Protein AF-A0A1G5I098-F1 (afdb_monomer_lite)

Sequence (233 aa):
MIHSKLAGSKIKYQREKLGLSQAEFGIQFAKFNGHPKAYAAMTISTWETGRKVPPAETMMELSKFFNVSMDYLYGLSSDDQTYETTKSSHTTMEIPYEKLDEYDGEPIYVVSERGMIGNQWGIMDVATRSIQLRNNTRLPVSKSPDVKYYITVPANDITLRHLLKYAVSMKDIMSGLRTKVYVKSLSQDPALRGAIEGWYNVDLEHNMLINSMGRTLSLDGLSVTYNAFSVQQ

Foldseek 3Di:
DVLLQQLLCLLVVLCVVVVHQLQRCQVVLCVQVVNPDGDDSVNNVCSNRSVDPDDPVSLVSSCVVSQADSCVSSVVDPDRPGVPPPPPDPPPQWDPLVCLLVQAQHKKFKAFQVPPDHTAIFGQHNVQCWTQGPVRDTHRRDPDPRMIIGNDDDPPPCCVVVVVVQFQDPVNLVVVPDQKWFKAFPDPDPVVRVVPTGMWGDDPVQQWTADPVRDIDHVVCDVPGITIGDDDD

Structure (mmCIF, N/CA/C/O backbone):
data_AF-A0A1G5I098-F1
#
_entry.id   AF-A0A1G5I098-F1
#
loop_
_atom_site.group_PDB
_atom_site.id
_atom_site.type_symbol
_atom_site.label_atom_id
_atom_site.label_alt_id
_atom_site.label_comp_id
_atom_site.label_asym_id
_atom_site.label_entity_id
_atom_site.label_seq_id
_atom_site.pdbx_PDB_ins_code
_atom_site.Cartn_x
_atom_site.Cartn_y
_atom_site.Cartn_z
_atom_site.occupancy
_atom_site.B_iso_or_equiv
_atom_site.auth_seq_id
_atom_site.auth_comp_id
_atom_site.auth_asym_id
_atom_site.auth_atom_id
_atom_site.pdbx_PDB_model_num
ATOM 1 N N . MET A 1 1 ? -32.568 8.154 3.073 1.00 51.28 1 MET A N 1
ATOM 2 C CA . MET A 1 1 ? -33.394 7.621 4.186 1.00 51.28 1 MET A CA 1
ATOM 3 C C . MET A 1 1 ? -33.460 6.090 4.240 1.00 51.28 1 MET A C 1
ATOM 5 O O . MET A 1 1 ? -33.648 5.562 5.326 1.00 51.28 1 MET A O 1
ATOM 9 N N . ILE A 1 2 ? -33.313 5.364 3.121 1.00 59.81 2 ILE A N 1
ATOM 10 C CA . ILE A 1 2 ? -33.410 3.889 3.097 1.00 59.81 2 ILE A CA 1
ATOM 11 C C . ILE A 1 2 ? -32.147 3.225 3.685 1.00 59.81 2 ILE A C 1
ATOM 13 O O . ILE A 1 2 ? -32.256 2.386 4.575 1.00 59.81 2 ILE A O 1
ATOM 17 N N . HIS A 1 3 ? -30.953 3.685 3.291 1.00 64.69 3 HIS A N 1
ATOM 18 C CA . HIS A 1 3 ? -29.676 3.130 3.771 1.00 64.69 3 HIS A CA 1
ATOM 19 C C . HIS A 1 3 ? -29.448 3.292 5.285 1.00 64.69 3 HIS A C 1
ATOM 21 O O . HIS A 1 3 ? -28.900 2.400 5.921 1.00 64.69 3 HIS A O 1
ATOM 27 N N . SER A 1 4 ? -29.920 4.385 5.900 1.00 76.25 4 SER A N 1
ATOM 28 C CA . SER A 1 4 ? -29.733 4.616 7.342 1.00 76.25 4 SER A CA 1
ATOM 29 C C . SER A 1 4 ? -30.552 3.661 8.214 1.00 76.25 4 SER A C 1
ATOM 31 O O . SER A 1 4 ? -30.076 3.236 9.264 1.00 76.25 4 SER A O 1
ATOM 33 N N . LYS A 1 5 ? -31.764 3.288 7.779 1.00 84.06 5 LYS A N 1
ATOM 34 C CA . LYS A 1 5 ? -32.593 2.287 8.471 1.00 84.06 5 LYS A CA 1
ATOM 35 C C . LYS A 1 5 ? -31.993 0.890 8.367 1.00 84.06 5 LYS A C 1
ATOM 37 O O . LYS A 1 5 ? -31.977 0.165 9.357 1.00 84.06 5 LYS A O 1
ATOM 42 N N . LEU A 1 6 ? -31.487 0.533 7.186 1.00 85.69 6 LEU A N 1
ATOM 43 C CA . LEU A 1 6 ? -30.845 -0.759 6.970 1.00 85.69 6 LEU A CA 1
ATOM 44 C C . LEU A 1 6 ? -29.584 -0.884 7.835 1.00 85.69 6 LEU A C 1
ATOM 46 O O . LEU A 1 6 ? -29.456 -1.861 8.570 1.00 85.69 6 LEU A O 1
ATOM 50 N N . ALA A 1 7 ? -28.739 0.148 7.862 1.00 87.12 7 ALA A N 1
ATOM 51 C CA . ALA A 1 7 ? -27.553 0.164 8.712 1.00 87.12 7 ALA A CA 1
ATOM 52 C C . ALA A 1 7 ? -27.887 0.032 10.207 1.00 87.12 7 ALA A C 1
ATOM 54 O O . ALA A 1 7 ? -27.315 -0.796 10.916 1.00 87.12 7 ALA A O 1
ATOM 55 N N . GLY A 1 8 ? -28.891 0.779 10.678 1.00 91.75 8 GLY A N 1
ATOM 56 C CA . GLY A 1 8 ? -29.382 0.657 12.050 1.00 91.75 8 GLY A CA 1
ATOM 57 C C . GLY A 1 8 ? -29.875 -0.754 12.387 1.00 91.75 8 GLY A C 1
ATOM 58 O O . GLY A 1 8 ? -29.524 -1.304 13.432 1.00 91.75 8 GLY A O 1
ATOM 59 N N . SER A 1 9 ? -30.616 -1.387 11.472 1.00 91.06 9 SER A N 1
ATOM 60 C CA . SER A 1 9 ? -31.107 -2.757 11.667 1.00 91.06 9 SER A CA 1
ATOM 61 C C . SER A 1 9 ? -29.980 -3.793 11.759 1.00 91.06 9 SER A C 1
ATOM 63 O O . SER A 1 9 ? -30.083 -4.730 12.549 1.00 91.06 9 SER A O 1
ATOM 65 N N . LYS A 1 10 ? -28.875 -3.595 11.025 1.00 91.81 10 LYS A N 1
ATOM 66 C CA . LYS A 1 10 ? -27.690 -4.462 11.075 1.00 91.81 10 LYS A CA 1
ATOM 67 C C . LYS A 1 10 ? -26.935 -4.321 12.396 1.00 91.81 10 LYS A C 1
ATOM 69 O O . LYS A 1 10 ? -26.591 -5.334 12.998 1.00 91.81 10 LYS A O 1
ATOM 74 N N . ILE A 1 11 ? -26.760 -3.094 12.894 1.00 94.19 11 ILE A N 1
ATOM 75 C CA . ILE A 1 11 ? -26.166 -2.838 14.220 1.00 94.19 11 ILE A CA 1
ATOM 76 C C . ILE A 1 11 ? -27.000 -3.512 15.316 1.00 94.19 11 ILE A C 1
ATOM 78 O O . ILE A 1 11 ? -26.456 -4.212 16.171 1.00 94.19 11 ILE A O 1
ATOM 82 N N . LYS A 1 12 ? -28.329 -3.350 15.255 1.00 95.06 12 LYS A N 1
ATOM 83 C CA . LYS A 1 12 ? -29.259 -3.974 16.201 1.00 95.06 12 LYS A CA 1
ATOM 84 C C . LYS A 1 12 ? -29.129 -5.497 16.195 1.00 95.06 12 LYS A C 1
ATOM 86 O O . LYS A 1 12 ? -28.996 -6.101 17.256 1.00 95.06 12 LYS A O 1
ATOM 91 N N . TYR A 1 13 ? -29.133 -6.094 15.004 1.00 93.75 13 TYR A N 1
ATOM 92 C CA . TYR A 1 13 ? -28.991 -7.536 14.829 1.00 93.75 13 TYR A CA 1
ATOM 93 C C . TYR A 1 13 ? -27.690 -8.065 15.449 1.00 93.75 13 TYR A C 1
ATOM 95 O O . TYR A 1 13 ? -27.733 -9.032 16.205 1.00 93.75 13 TYR A O 1
ATOM 103 N N . GLN A 1 14 ? -26.549 -7.406 15.207 1.00 93.56 14 GLN A N 1
ATOM 104 C CA . GLN A 1 14 ? -25.271 -7.855 15.771 1.00 93.56 14 GLN A CA 1
ATOM 105 C C . GLN A 1 14 ? -25.200 -7.715 17.289 1.00 93.56 14 GLN A C 1
ATOM 107 O O . GLN A 1 14 ? -24.701 -8.609 17.972 1.00 93.56 14 GLN A O 1
ATOM 112 N N . ARG A 1 15 ? -25.750 -6.630 17.845 1.00 96.00 15 ARG A N 1
ATOM 113 C CA . ARG A 1 15 ? -25.864 -6.482 19.299 1.00 96.00 15 ARG A CA 1
ATOM 114 C C . ARG A 1 15 ? -26.675 -7.630 19.910 1.00 96.00 15 ARG A C 1
ATOM 116 O O . ARG A 1 15 ? -26.277 -8.189 20.930 1.00 96.00 15 ARG A O 1
ATOM 123 N N . GLU A 1 16 ? -27.809 -7.964 19.300 1.00 94.62 16 GLU A N 1
ATOM 124 C CA . GLU A 1 16 ? -28.705 -9.022 19.780 1.00 94.62 16 GLU A CA 1
ATOM 125 C C . GLU A 1 16 ? -28.081 -10.413 19.634 1.00 94.62 16 GLU A C 1
ATOM 127 O O . GLU A 1 16 ? -28.231 -11.234 20.536 1.00 94.62 16 GLU A O 1
ATOM 132 N N . LYS A 1 17 ? -27.295 -10.647 18.576 1.00 92.19 17 LYS A N 1
ATOM 133 C CA . LYS A 1 17 ? -26.487 -11.864 18.387 1.00 92.19 17 LYS A CA 1
ATOM 134 C C . LYS A 1 17 ? -25.478 -12.081 19.522 1.00 92.19 17 LYS A C 1
ATOM 136 O O . LYS A 1 17 ? -25.224 -13.219 19.900 1.00 92.19 17 LYS A O 1
ATOM 141 N N . LEU A 1 18 ? -24.940 -11.000 20.090 1.00 91.12 18 LEU A N 1
ATOM 142 C CA . LEU A 1 18 ? -24.057 -11.031 21.263 1.00 91.12 18 LEU A CA 1
ATOM 143 C C . LEU A 1 18 ? -24.811 -11.084 22.607 1.00 91.12 18 LEU A C 1
ATOM 145 O O . LEU A 1 18 ? -24.175 -11.118 23.658 1.00 91.12 18 LEU A O 1
ATOM 149 N N . GLY A 1 19 ? -26.149 -11.068 22.601 1.00 94.06 19 GLY A N 1
ATOM 150 C CA . GLY A 1 19 ? -26.970 -11.114 23.815 1.00 94.06 19 GLY A CA 1
ATOM 151 C C . GLY A 1 19 ? -26.922 -9.844 24.673 1.00 94.06 19 GLY A C 1
ATOM 152 O O . GLY A 1 19 ? -27.262 -9.898 25.850 1.00 94.06 19 GLY A O 1
ATOM 153 N N . LEU A 1 20 ? -26.496 -8.706 24.115 1.00 94.25 20 LEU A N 1
ATOM 154 C CA . LEU A 1 20 ? -26.289 -7.466 24.872 1.00 94.25 20 LEU A CA 1
ATOM 155 C C . LEU A 1 20 ? -27.523 -6.561 24.836 1.00 94.25 20 LEU A C 1
ATOM 157 O O . LEU A 1 20 ? -28.104 -6.329 23.774 1.00 94.25 20 LEU A O 1
ATOM 161 N N . SER A 1 21 ? -27.881 -5.939 25.958 1.00 96.69 21 SER A N 1
ATOM 162 C CA . SER A 1 21 ? -28.783 -4.781 25.957 1.00 96.69 21 SER A CA 1
ATOM 163 C C . SER A 1 21 ? -28.107 -3.546 25.342 1.00 96.69 21 SER A C 1
ATOM 165 O O . SER A 1 21 ? -26.883 -3.467 25.232 1.00 96.69 21 SER A O 1
ATOM 167 N N . GLN A 1 22 ? -28.889 -2.529 24.959 1.00 96.06 22 GLN A N 1
ATOM 168 C CA . GLN A 1 22 ? -28.336 -1.271 24.427 1.00 96.06 22 GLN A CA 1
ATOM 169 C C . GLN A 1 22 ? -27.393 -0.572 25.424 1.00 96.06 22 GLN A C 1
ATOM 171 O O . GLN A 1 22 ? -26.414 0.048 25.013 1.00 96.06 22 GLN A O 1
ATOM 176 N N . ALA A 1 23 ? -27.674 -0.679 26.726 1.00 95.00 23 ALA A N 1
ATOM 177 C CA . ALA A 1 23 ? -26.831 -0.111 27.773 1.00 95.00 23 ALA A CA 1
ATOM 178 C C . ALA A 1 23 ? -25.508 -0.880 27.917 1.00 95.00 23 ALA A C 1
ATOM 180 O O . ALA A 1 23 ? -24.441 -0.269 27.931 1.00 95.00 23 ALA A O 1
ATOM 181 N N . GLU A 1 24 ? -25.564 -2.214 27.971 1.00 95.75 24 GLU A N 1
ATOM 182 C CA . GLU A 1 24 ? -24.367 -3.060 28.068 1.00 95.75 24 GLU A CA 1
ATOM 183 C C . GLU A 1 24 ? -23.480 -2.916 26.837 1.00 95.75 24 GLU A C 1
ATOM 185 O O . GLU A 1 24 ? -22.268 -2.753 26.966 1.00 95.75 24 GLU A O 1
ATOM 190 N N . PHE A 1 25 ? -24.086 -2.893 25.650 1.00 97.06 25 PHE A N 1
ATOM 191 C CA . PHE A 1 25 ? -23.374 -2.652 24.406 1.00 97.06 25 PHE A CA 1
ATOM 192 C C . PHE A 1 25 ? -22.651 -1.304 24.416 1.00 97.06 25 PHE A C 1
ATOM 194 O O . PHE A 1 25 ? -21.461 -1.251 24.122 1.00 97.06 25 PHE A O 1
ATOM 201 N N . GLY A 1 26 ? -23.322 -0.225 24.830 1.00 96.06 26 GLY A N 1
ATOM 202 C CA . GLY A 1 26 ? -22.700 1.097 24.912 1.00 96.06 26 GLY A CA 1
ATOM 203 C C . GLY A 1 26 ? -21.515 1.168 25.884 1.00 96.06 26 GLY A C 1
ATOM 204 O O . GLY A 1 26 ? -20.577 1.933 25.649 1.00 96.06 26 GLY A O 1
ATOM 205 N N . ILE A 1 27 ? -21.522 0.355 26.946 1.00 94.50 27 ILE A N 1
ATOM 206 C CA . ILE A 1 27 ? -20.398 0.217 27.884 1.00 94.50 27 ILE A CA 1
ATOM 207 C C . ILE A 1 27 ? -19.261 -0.597 27.256 1.00 94.50 27 ILE A C 1
ATOM 209 O O . ILE A 1 27 ? -18.107 -0.176 27.318 1.00 94.50 27 ILE A O 1
ATOM 213 N N . GLN A 1 28 ? -19.561 -1.760 26.673 1.00 94.56 28 GLN A N 1
ATOM 214 C CA . GLN A 1 28 ? -18.542 -2.640 26.094 1.00 94.56 28 GLN A CA 1
ATOM 215 C C . GLN A 1 28 ? -17.863 -2.009 24.879 1.00 94.56 28 GLN A C 1
ATOM 217 O O . GLN A 1 28 ? -16.640 -2.049 24.772 1.00 94.56 28 GLN A O 1
ATOM 222 N N . PHE A 1 29 ? -18.639 -1.366 24.011 1.00 95.50 29 PHE A N 1
ATOM 223 C CA . PHE A 1 29 ? -18.127 -0.709 22.818 1.00 95.50 29 PHE A CA 1
ATOM 224 C C . PHE A 1 29 ? -17.197 0.465 23.162 1.00 95.50 29 PHE A C 1
ATOM 226 O O . PHE A 1 29 ? -16.113 0.562 22.594 1.00 95.50 29 PHE A O 1
ATOM 233 N N . ALA A 1 30 ? -17.551 1.282 24.164 1.00 92.75 30 ALA A N 1
ATOM 234 C CA . ALA A 1 30 ? -16.679 2.355 24.653 1.00 92.75 30 ALA A CA 1
ATOM 235 C C . ALA A 1 30 ? -15.358 1.831 25.245 1.00 92.75 30 ALA A C 1
ATOM 237 O O . ALA A 1 30 ? -14.307 2.442 25.088 1.00 92.75 30 ALA A O 1
ATOM 238 N N . LYS A 1 31 ? -15.387 0.676 25.922 1.00 91.88 31 LYS A N 1
ATOM 239 C CA . LYS A 1 31 ? -14.157 0.033 26.410 1.00 91.88 31 LYS A CA 1
ATOM 240 C C . LYS A 1 31 ? -13.292 -0.474 25.257 1.00 91.88 31 LYS A C 1
ATOM 242 O O . LYS A 1 31 ? -12.076 -0.337 25.317 1.00 91.88 31 LYS A O 1
ATOM 247 N N . PHE A 1 32 ? -13.911 -1.044 24.224 1.00 90.69 32 PHE A N 1
ATOM 248 C CA . PHE A 1 32 ? -13.213 -1.581 23.058 1.00 90.69 32 PHE A CA 1
ATOM 249 C C . PHE A 1 32 ? -12.474 -0.501 22.259 1.00 90.69 32 PHE A C 1
ATOM 251 O O . PHE A 1 32 ? -11.319 -0.704 21.897 1.00 90.69 32 PHE A O 1
ATOM 258 N N . ASN A 1 33 ? -13.106 0.650 22.014 1.00 89.69 33 ASN A N 1
ATOM 259 C CA . ASN A 1 33 ? -12.490 1.744 21.255 1.00 89.69 33 ASN A CA 1
ATOM 260 C C . ASN A 1 33 ? -11.690 2.736 22.123 1.00 89.69 33 ASN A C 1
ATOM 262 O O . ASN A 1 33 ? -11.217 3.753 21.623 1.00 89.69 33 ASN A O 1
ATOM 266 N N . GLY A 1 34 ? -11.526 2.463 23.422 1.00 89.62 34 GLY A N 1
ATOM 267 C CA . GLY A 1 34 ? -10.804 3.347 24.341 1.00 89.62 34 GLY A CA 1
ATOM 268 C C . GLY A 1 34 ? -11.510 4.681 24.614 1.00 89.62 34 GLY A C 1
ATOM 269 O O . GLY A 1 34 ? -10.873 5.626 25.082 1.00 89.62 34 GLY A O 1
ATOM 270 N N . HIS A 1 35 ? -12.813 4.786 24.337 1.00 86.88 35 HIS A N 1
ATOM 271 C CA . HIS A 1 35 ? -13.580 6.001 24.580 1.00 86.88 35 HIS A CA 1
ATOM 272 C C . HIS A 1 35 ? -13.813 6.207 26.092 1.00 86.88 35 HIS A C 1
ATOM 274 O O . HIS A 1 35 ? -14.278 5.300 26.789 1.00 86.88 35 HIS A O 1
ATOM 280 N N . PRO A 1 36 ? -13.563 7.416 26.635 1.00 86.19 36 PRO A N 1
ATOM 281 C CA . PRO A 1 36 ? -13.537 7.657 28.083 1.00 86.19 36 PRO A CA 1
ATOM 282 C C . PRO A 1 36 ? -14.904 7.525 28.769 1.00 86.19 36 PRO A C 1
ATOM 284 O O . PRO A 1 36 ? -14.985 7.460 29.995 1.00 86.19 36 PRO A O 1
ATOM 287 N N . LYS A 1 37 ? -15.997 7.518 27.998 1.00 91.75 37 LYS A N 1
ATOM 288 C CA . LYS A 1 37 ? -17.371 7.457 28.509 1.00 91.75 37 LYS A CA 1
ATOM 289 C C . LYS A 1 37 ? -18.201 6.432 27.744 1.00 91.75 37 LYS A C 1
ATOM 291 O O . LYS A 1 37 ? -18.156 6.399 26.519 1.00 91.75 37 LYS A O 1
ATOM 296 N N . ALA A 1 38 ? -19.024 5.667 28.457 1.00 92.88 38 ALA A N 1
ATOM 297 C CA . ALA A 1 38 ? -19.987 4.759 27.839 1.00 92.88 38 ALA A CA 1
ATOM 298 C C . ALA A 1 38 ? -20.973 5.503 26.923 1.00 92.88 38 ALA A C 1
ATOM 300 O O . ALA A 1 38 ? -21.439 6.605 27.243 1.00 92.88 38 ALA A O 1
ATOM 301 N N . TYR A 1 39 ? -21.339 4.87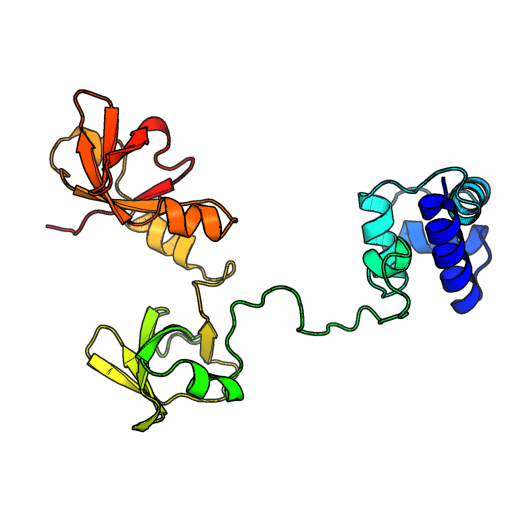2 25.809 1.00 93.25 39 TYR A N 1
ATOM 302 C CA . TYR A 1 39 ? -22.411 5.373 24.957 1.00 93.25 39 TYR A CA 1
ATOM 303 C C . TYR A 1 39 ? -23.757 5.153 25.652 1.00 93.25 39 TYR A C 1
ATOM 305 O O . TYR A 1 39 ? -24.070 4.053 26.102 1.00 93.25 39 TYR A O 1
ATOM 313 N N . ALA A 1 40 ? -24.568 6.207 25.752 1.00 94.50 40 ALA A N 1
ATOM 314 C CA . ALA A 1 40 ? -25.893 6.101 26.352 1.00 94.50 40 ALA A CA 1
ATOM 315 C C . ALA A 1 40 ? -26.803 5.191 25.509 1.00 94.50 40 ALA A C 1
ATOM 317 O O . ALA A 1 40 ? -26.767 5.250 24.279 1.00 94.50 40 ALA A O 1
ATOM 318 N N . ALA A 1 41 ? -27.692 4.431 26.156 1.00 93.00 41 ALA A N 1
ATOM 319 C CA . ALA A 1 41 ? -28.656 3.567 25.465 1.00 93.00 41 ALA A CA 1
ATOM 320 C C . ALA A 1 41 ? -29.517 4.339 24.445 1.00 93.00 41 ALA A C 1
ATOM 322 O O . ALA A 1 41 ? -29.810 3.834 23.367 1.00 93.00 41 ALA A O 1
ATOM 323 N N . MET A 1 42 ? -29.844 5.604 24.738 1.00 94.12 42 MET A N 1
ATOM 324 C CA . MET A 1 42 ? -30.529 6.494 23.795 1.00 94.12 42 MET A CA 1
ATOM 325 C C . MET A 1 42 ? -29.713 6.712 22.512 1.00 94.12 42 MET A C 1
ATOM 327 O O . MET A 1 42 ? -30.268 6.662 21.419 1.00 94.12 42 MET A O 1
ATOM 331 N N . THR A 1 43 ? -28.396 6.910 22.625 1.00 93.94 43 THR A N 1
ATOM 332 C CA . THR A 1 43 ? -27.498 7.055 21.470 1.00 93.94 43 THR A CA 1
ATOM 333 C C . THR A 1 43 ? -27.518 5.790 20.618 1.00 93.94 43 THR A C 1
ATOM 335 O O . THR A 1 43 ? -27.752 5.872 19.414 1.00 93.94 43 THR A O 1
ATOM 338 N N . ILE A 1 44 ? -27.381 4.622 21.249 1.00 96.06 44 ILE A N 1
ATOM 339 C CA . ILE A 1 44 ? -27.466 3.327 20.562 1.00 96.06 44 ILE A CA 1
ATOM 340 C C . ILE A 1 44 ? -28.820 3.172 19.860 1.00 96.06 44 ILE A C 1
ATOM 342 O O . ILE A 1 44 ? -28.870 2.857 18.676 1.00 96.06 44 ILE A O 1
ATOM 346 N N . SER A 1 45 ? -29.921 3.496 20.538 1.00 94.81 45 SER A N 1
ATOM 347 C CA . SER A 1 45 ? -31.267 3.461 19.957 1.00 94.81 45 SER A CA 1
ATOM 348 C C . SER A 1 45 ? -31.409 4.382 18.736 1.00 94.81 45 SER A C 1
ATOM 350 O O . SER A 1 45 ? -32.004 3.998 17.725 1.00 94.81 45 SER A O 1
ATOM 352 N N . THR A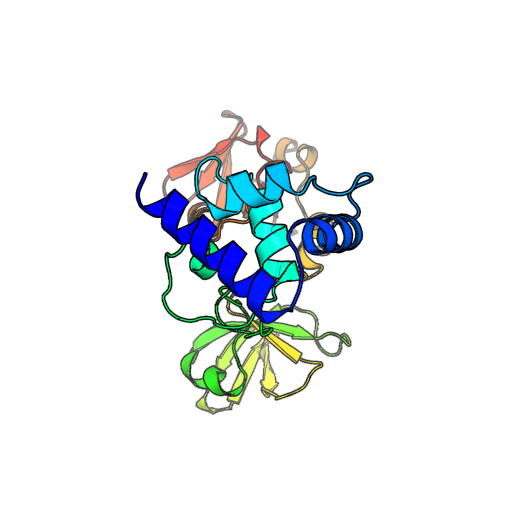 1 46 ? -30.820 5.584 18.764 1.00 94.12 46 THR A N 1
ATOM 353 C CA . THR A 1 46 ? -30.834 6.478 17.591 1.00 94.12 46 THR A CA 1
ATOM 354 C C . THR A 1 46 ? -30.075 5.910 16.394 1.00 94.12 46 THR A C 1
ATOM 356 O O . THR A 1 46 ? -30.507 6.133 15.259 1.00 94.12 46 THR A O 1
ATOM 359 N N . TRP A 1 47 ? -28.999 5.156 16.637 1.00 94.62 47 TRP A N 1
ATOM 360 C CA . TRP A 1 47 ? -28.263 4.434 15.599 1.00 94.62 47 TRP A CA 1
ATOM 361 C C . TRP A 1 47 ? -29.076 3.260 15.057 1.00 94.62 47 TRP A C 1
ATOM 363 O O . TRP A 1 47 ? -29.299 3.178 13.853 1.00 94.62 47 TRP A O 1
ATOM 373 N N . GLU A 1 48 ? -29.608 2.411 15.936 1.00 94.44 48 GLU A N 1
ATOM 374 C CA . GLU A 1 48 ? -30.360 1.203 15.569 1.00 94.44 48 GLU A CA 1
ATOM 375 C C . GLU A 1 48 ? -31.661 1.490 14.816 1.00 94.44 48 GLU A C 1
ATOM 377 O O . GLU A 1 48 ? -32.076 0.731 13.943 1.00 94.44 48 GLU A O 1
ATOM 382 N N . THR A 1 49 ? -32.311 2.611 15.122 1.00 92.19 49 THR A N 1
ATOM 383 C CA . THR A 1 49 ? -33.527 3.046 14.418 1.00 92.19 49 THR A CA 1
ATOM 384 C C . THR A 1 49 ? -33.234 3.766 13.100 1.00 92.19 49 THR A C 1
ATOM 386 O O . THR A 1 49 ? -34.163 4.097 12.360 1.00 92.19 49 THR A O 1
ATOM 389 N N . GLY A 1 50 ? -31.961 4.050 12.803 1.00 88.00 50 GLY A N 1
ATOM 390 C CA . GLY A 1 50 ? -31.548 4.813 11.629 1.00 88.00 50 GLY A CA 1
ATOM 391 C C . GLY A 1 50 ? -31.949 6.290 11.670 1.00 88.00 50 GLY A C 1
ATOM 392 O O . GLY A 1 50 ? -31.909 6.951 10.628 1.00 88.00 50 GLY A O 1
ATOM 393 N N . ARG A 1 51 ? -32.344 6.812 12.847 1.00 88.25 51 ARG A N 1
ATOM 394 C CA . ARG A 1 51 ? -32.625 8.245 13.065 1.00 88.25 51 ARG A CA 1
ATOM 395 C C . ARG A 1 51 ? -31.358 9.081 12.921 1.00 88.25 51 ARG A C 1
ATOM 397 O O . ARG A 1 51 ? -31.418 10.190 12.401 1.00 88.25 51 ARG A O 1
ATOM 404 N N . LYS A 1 52 ? -30.222 8.545 13.372 1.00 89.88 52 LYS A N 1
ATOM 405 C CA . LYS A 1 52 ? -28.898 9.144 13.204 1.00 89.88 52 LYS A CA 1
ATOM 406 C C . LYS A 1 52 ? -27.919 8.068 12.762 1.00 89.88 52 LYS A C 1
ATOM 408 O O . LYS A 1 52 ? -27.831 7.025 13.397 1.00 89.88 52 LYS A O 1
ATOM 413 N N . VAL A 1 53 ? -27.171 8.331 11.698 1.00 86.69 53 VAL A N 1
ATOM 414 C CA . VAL A 1 53 ? -26.095 7.434 11.264 1.00 86.69 53 VAL A CA 1
ATOM 415 C C . VAL A 1 53 ? -24.872 7.681 12.161 1.00 86.69 53 VAL A C 1
ATOM 417 O O . VAL A 1 53 ? -24.538 8.850 12.391 1.00 86.69 53 VAL A O 1
ATOM 420 N N . PRO A 1 54 ? -24.225 6.633 12.703 1.00 89.62 54 PRO A N 1
ATOM 421 C CA . PRO A 1 54 ? -22.929 6.777 13.357 1.00 89.62 54 PRO A CA 1
ATOM 422 C C . PRO A 1 54 ? -21.916 7.494 12.444 1.00 89.62 54 PRO A C 1
ATOM 424 O O . PRO A 1 54 ? -21.947 7.285 11.229 1.00 89.62 54 PRO A O 1
ATOM 427 N N . PRO A 1 55 ? -21.010 8.325 12.987 1.00 89.12 55 PRO A N 1
ATOM 428 C CA . PRO A 1 55 ? -19.878 8.853 12.226 1.00 89.12 55 PRO A CA 1
ATOM 429 C C . PRO A 1 55 ? -19.061 7.730 11.571 1.00 89.12 55 PRO A C 1
ATOM 431 O O . PRO A 1 55 ? -19.026 6.617 12.091 1.00 89.12 55 PRO A O 1
ATOM 434 N N . ALA A 1 56 ? -18.376 8.022 10.462 1.00 86.06 56 ALA A N 1
ATOM 435 C CA . ALA A 1 56 ? -17.607 7.017 9.717 1.00 86.06 56 ALA A CA 1
ATOM 436 C C . ALA A 1 56 ? -16.556 6.300 10.587 1.00 86.06 56 ALA A C 1
ATOM 438 O O . ALA A 1 56 ? -16.434 5.081 10.526 1.00 86.06 56 ALA A O 1
ATOM 439 N N . GLU A 1 57 ? -15.859 7.043 11.449 1.00 87.50 57 GLU A N 1
ATOM 440 C CA . GLU A 1 57 ? -14.907 6.493 12.422 1.00 87.50 57 GLU A CA 1
ATOM 441 C C . GLU A 1 57 ? -15.584 5.506 13.384 1.00 87.50 57 GLU A C 1
ATOM 443 O O . GLU A 1 57 ? -15.161 4.359 13.502 1.00 87.50 57 GLU A O 1
ATOM 448 N N . THR A 1 58 ? -16.719 5.898 13.973 1.00 90.44 58 THR A N 1
ATOM 449 C CA . THR A 1 58 ? -17.520 5.015 14.830 1.00 90.44 58 THR A CA 1
ATOM 450 C C . THR A 1 58 ? -18.025 3.791 14.067 1.00 90.44 58 THR A C 1
ATOM 452 O O . THR A 1 58 ? -18.055 2.698 14.618 1.00 90.44 58 THR A O 1
ATOM 455 N N . MET A 1 59 ? -18.400 3.929 12.793 1.00 90.94 59 MET A N 1
ATOM 456 C CA . MET A 1 59 ? -18.839 2.793 11.979 1.00 90.94 59 MET A CA 1
ATOM 457 C C . MET A 1 59 ? -17.706 1.792 11.717 1.00 90.94 59 MET A C 1
ATOM 459 O O . MET A 1 59 ? -17.927 0.584 11.775 1.00 90.94 59 MET A O 1
ATOM 463 N N . MET A 1 60 ? -16.488 2.283 11.486 1.00 87.12 60 MET A N 1
ATOM 464 C CA . MET A 1 60 ? -15.296 1.444 11.354 1.00 87.12 60 MET A CA 1
ATOM 465 C C . MET A 1 60 ? -14.970 0.710 12.661 1.00 87.12 60 MET A C 1
ATOM 467 O O . MET A 1 60 ? -14.567 -0.449 12.653 1.00 87.12 60 MET A O 1
ATOM 471 N N . GLU A 1 61 ? -15.141 1.362 13.805 1.00 90.81 61 GLU A N 1
ATOM 472 C CA . GLU A 1 61 ? -14.969 0.715 15.107 1.00 90.81 61 GLU A CA 1
ATOM 473 C C . GLU A 1 61 ? -16.045 -0.342 15.365 1.00 90.81 61 GLU A C 1
ATOM 475 O O . GLU A 1 61 ? -15.726 -1.428 15.845 1.00 90.81 61 GLU A O 1
ATOM 480 N N . LEU A 1 62 ? -17.304 -0.060 15.007 1.00 92.31 62 LEU A N 1
ATOM 481 C CA . LEU A 1 62 ? -18.410 -1.017 15.090 1.00 92.31 62 LEU A CA 1
ATOM 482 C C . LEU A 1 62 ? -18.132 -2.258 14.238 1.00 92.31 62 LEU A C 1
ATOM 484 O O . LEU A 1 62 ? -18.381 -3.375 14.689 1.00 92.31 62 LEU A O 1
ATOM 488 N N . SER A 1 63 ? -17.579 -2.079 13.034 1.00 90.69 63 SER A N 1
ATOM 489 C CA . SER A 1 63 ? -17.236 -3.197 12.152 1.00 90.69 63 SER A CA 1
ATOM 490 C C . SER A 1 63 ? -16.167 -4.093 12.783 1.00 90.69 63 SER A C 1
ATOM 492 O O . SER A 1 63 ? -16.293 -5.314 12.758 1.00 90.69 63 SER A O 1
ATOM 494 N N . LYS A 1 64 ? -15.160 -3.501 13.437 1.00 87.56 64 LYS A N 1
ATOM 495 C CA . LYS A 1 64 ? -14.136 -4.245 14.186 1.00 87.56 64 LYS A CA 1
ATOM 496 C C . LYS A 1 64 ? -14.715 -4.933 15.425 1.00 87.56 64 LYS A C 1
ATOM 498 O O . LYS A 1 64 ? -14.403 -6.092 15.662 1.00 87.56 64 LYS A O 1
ATOM 503 N N . PHE A 1 65 ? -15.565 -4.248 16.193 1.00 89.94 65 PHE A N 1
ATOM 504 C CA . PHE A 1 65 ? -16.172 -4.788 17.416 1.00 89.94 65 PHE A CA 1
ATOM 505 C C . PHE A 1 65 ? -17.049 -6.011 17.132 1.00 89.94 65 PHE A C 1
ATOM 507 O O . PHE A 1 65 ? -16.942 -7.025 17.816 1.00 89.94 65 PHE A O 1
ATOM 514 N N . PHE A 1 66 ? -17.904 -5.927 16.111 1.00 88.69 66 PHE A N 1
ATOM 515 C CA . PHE A 1 66 ? -18.767 -7.038 15.705 1.00 88.69 66 PHE A CA 1
ATOM 516 C C . PHE A 1 66 ? -18.057 -8.070 14.836 1.00 88.69 66 PHE A C 1
ATOM 518 O O . PHE A 1 66 ? -18.647 -9.100 14.524 1.00 88.69 66 PHE A O 1
ATOM 525 N N . ASN A 1 67 ? -16.809 -7.795 14.454 1.00 86.00 67 ASN A N 1
ATOM 526 C CA . ASN A 1 67 ? -16.037 -8.614 13.544 1.00 86.00 67 ASN A CA 1
ATOM 527 C C . ASN A 1 67 ? -16.810 -8.854 12.232 1.00 86.00 67 ASN A C 1
ATOM 529 O O . ASN A 1 67 ? -17.082 -9.998 11.884 1.00 86.00 67 ASN A O 1
ATOM 533 N N . VAL A 1 68 ? -17.180 -7.781 11.524 1.00 85.50 68 VAL A N 1
ATOM 534 C CA . VAL A 1 68 ? -17.884 -7.781 10.222 1.00 85.50 68 VAL A CA 1
ATOM 535 C C . VAL A 1 68 ? -17.326 -6.693 9.297 1.00 85.50 68 VAL A C 1
ATOM 537 O O . VAL A 1 68 ? -16.599 -5.800 9.738 1.00 85.50 68 VAL A O 1
ATOM 540 N N . SER A 1 69 ? -17.683 -6.714 8.011 1.00 82.44 69 SER A N 1
ATOM 541 C CA . SER A 1 69 ? -17.303 -5.644 7.076 1.00 82.44 69 SER A CA 1
ATOM 542 C C . SER A 1 69 ? -18.104 -4.345 7.285 1.00 82.44 69 SER A C 1
ATOM 544 O O . SER A 1 69 ? -19.257 -4.356 7.728 1.00 82.44 69 SER A O 1
ATOM 546 N N . MET A 1 70 ? -17.510 -3.197 6.931 1.00 84.81 70 MET A N 1
ATOM 547 C CA . MET A 1 70 ? -18.245 -1.922 6.898 1.00 84.81 70 MET A CA 1
ATOM 548 C C . MET A 1 70 ? -19.378 -1.953 5.868 1.00 84.81 70 MET A C 1
ATOM 550 O O . MET A 1 70 ? -20.461 -1.446 6.150 1.00 84.81 70 MET A O 1
ATOM 554 N N . ASP A 1 71 ? -19.168 -2.596 4.719 1.00 82.31 71 ASP A N 1
ATOM 555 C CA . ASP A 1 71 ? -20.185 -2.730 3.673 1.00 82.31 71 ASP A CA 1
ATOM 556 C C . ASP A 1 71 ? -21.417 -3.485 4.180 1.00 82.31 71 ASP A C 1
ATOM 558 O O . ASP A 1 71 ? -22.548 -3.064 3.928 1.00 82.31 71 ASP A O 1
ATOM 562 N N . TYR A 1 72 ? -21.220 -4.532 4.984 1.00 85.12 72 TYR A N 1
ATOM 563 C CA . TYR A 1 72 ? -22.315 -5.225 5.654 1.00 85.12 72 TYR A CA 1
ATOM 564 C C . TYR A 1 72 ? -23.071 -4.304 6.624 1.00 85.12 72 TYR A C 1
ATOM 566 O O . TYR A 1 72 ? -24.304 -4.249 6.592 1.00 85.12 72 TYR A O 1
ATOM 574 N N . LEU A 1 73 ? -22.354 -3.535 7.457 1.00 87.19 73 LEU A N 1
ATOM 575 C CA . LEU A 1 73 ? -22.982 -2.590 8.390 1.00 87.19 73 LEU A CA 1
ATOM 576 C C . LEU A 1 73 ? -23.724 -1.458 7.680 1.00 87.19 73 LEU A C 1
ATOM 578 O O . LEU A 1 73 ? -24.742 -1.009 8.191 1.00 87.19 73 LEU A O 1
ATOM 582 N N . TYR A 1 74 ? -23.274 -1.017 6.506 1.00 85.25 74 TYR A N 1
ATOM 583 C CA . TYR A 1 74 ? -24.005 -0.048 5.683 1.00 85.25 74 TYR A CA 1
ATOM 584 C C . TYR A 1 74 ? -25.158 -0.674 4.883 1.00 85.25 74 TYR A C 1
ATOM 586 O O . TYR A 1 74 ? -25.933 0.051 4.251 1.00 85.25 74 TYR A O 1
ATOM 594 N N . GLY A 1 75 ? -25.312 -2.000 4.929 1.00 77.94 75 GLY A N 1
ATOM 595 C CA . GLY A 1 75 ? -26.314 -2.729 4.158 1.00 77.94 75 GLY A CA 1
ATOM 596 C C . GLY A 1 75 ? -26.027 -2.746 2.656 1.00 77.94 75 GLY A C 1
ATOM 597 O O . GLY A 1 75 ? -26.960 -2.827 1.860 1.00 77.94 75 GLY A O 1
ATOM 598 N N . LEU A 1 76 ? -24.754 -2.619 2.279 1.00 77.25 76 LEU A N 1
ATOM 599 C CA . LEU A 1 76 ? -24.251 -2.723 0.909 1.00 77.25 76 LEU A CA 1
ATOM 600 C C . LEU A 1 76 ? -23.932 -4.178 0.524 1.00 77.25 76 LEU A C 1
ATOM 602 O O . LEU A 1 76 ? -23.859 -4.479 -0.664 1.00 77.25 76 LEU A O 1
ATOM 606 N N . SER A 1 77 ? -23.802 -5.084 1.503 1.00 74.88 77 SER A N 1
ATOM 607 C CA . SER A 1 77 ? -23.735 -6.535 1.289 1.00 74.88 77 SER A CA 1
ATOM 608 C C . SER A 1 77 ? -24.815 -7.285 2.083 1.00 74.88 77 SER A C 1
ATOM 610 O O . SER A 1 77 ? -25.259 -6.854 3.153 1.00 74.88 77 SER A O 1
ATOM 612 N N . SER A 1 78 ? -25.261 -8.422 1.545 1.00 66.62 78 SER A N 1
ATOM 613 C CA . SER A 1 78 ? -26.186 -9.349 2.213 1.00 66.62 78 SER A CA 1
ATOM 614 C C . SER A 1 78 ? -25.486 -10.263 3.216 1.00 66.62 78 SER A C 1
ATOM 616 O O . SER A 1 78 ? -26.100 -10.652 4.212 1.00 66.62 78 SER A O 1
ATOM 618 N N . ASP A 1 79 ? -24.217 -10.575 2.965 1.00 62.84 79 ASP A N 1
ATOM 619 C CA . ASP A 1 79 ? -23.495 -11.620 3.677 1.00 62.84 79 ASP A CA 1
ATOM 620 C C . ASP A 1 79 ? -22.841 -11.058 4.938 1.00 62.84 79 ASP A C 1
ATOM 622 O O . ASP A 1 79 ? -22.056 -10.109 4.865 1.00 62.84 79 ASP A O 1
ATOM 626 N N . ASP A 1 80 ? -23.139 -11.681 6.084 1.00 58.16 80 ASP A N 1
ATOM 627 C CA . ASP A 1 80 ? -22.538 -11.423 7.405 1.00 58.16 80 ASP A CA 1
ATOM 628 C C . ASP A 1 80 ? -21.086 -11.921 7.470 1.00 58.16 80 ASP A C 1
ATOM 630 O O . ASP A 1 80 ? -20.681 -12.517 8.466 1.00 58.16 80 ASP A O 1
ATOM 634 N N . GLN A 1 81 ? -20.328 -11.751 6.375 1.00 51.12 81 GLN A N 1
ATOM 635 C CA . GLN A 1 81 ? -18.932 -12.157 6.293 1.00 51.12 81 GLN A CA 1
ATOM 636 C C . GLN A 1 81 ? -18.239 -11.567 7.511 1.00 51.12 81 GLN A C 1
ATOM 638 O O . GLN A 1 81 ? -18.170 -10.342 7.689 1.00 51.12 81 GLN A O 1
ATOM 643 N N . THR A 1 82 ? -17.793 -12.475 8.371 1.00 42.12 82 THR A N 1
ATOM 644 C CA . THR A 1 82 ? -16.963 -12.168 9.511 1.00 42.12 82 THR A CA 1
ATOM 645 C C . THR A 1 82 ? -15.829 -11.274 9.002 1.00 42.12 82 THR A C 1
ATOM 647 O O . THR A 1 82 ? -15.339 -11.443 7.884 1.00 42.12 82 THR A O 1
ATOM 650 N N . TYR A 1 83 ? -15.333 -10.367 9.837 1.00 41.19 83 TYR A N 1
ATOM 651 C CA . TYR A 1 83 ? -13.937 -9.943 9.808 1.00 41.19 83 TYR A CA 1
ATOM 652 C C . TYR A 1 83 ? -13.121 -11.191 10.180 1.00 41.19 83 TYR A C 1
ATOM 654 O O . TYR A 1 83 ? -12.416 -11.287 11.174 1.00 41.19 83 TYR A O 1
ATOM 662 N N . GLU A 1 84 ? -13.280 -12.261 9.410 1.00 38.72 84 GLU A N 1
ATOM 663 C CA . GLU A 1 84 ? -12.145 -13.081 9.159 1.00 38.72 84 GLU A CA 1
ATOM 664 C C . GLU A 1 84 ? -11.156 -12.123 8.532 1.00 38.72 84 GLU A C 1
ATOM 666 O O . GLU A 1 84 ? -11.459 -11.307 7.658 1.00 38.72 84 GLU A O 1
ATOM 671 N N . THR A 1 85 ? -9.947 -12.229 9.029 1.00 36.69 85 THR A N 1
ATOM 672 C CA . THR A 1 85 ? -8.724 -11.951 8.313 1.00 36.69 85 THR A CA 1
ATOM 673 C C . THR A 1 85 ? -8.698 -12.774 7.010 1.00 36.69 85 THR A C 1
ATOM 675 O O . THR A 1 85 ? -7.752 -13.515 6.749 1.00 36.69 85 THR A O 1
ATOM 678 N N . THR A 1 86 ? -9.740 -12.688 6.175 1.00 34.00 86 THR A N 1
ATOM 679 C CA . THR A 1 86 ? -9.710 -13.030 4.771 1.00 34.00 86 THR A CA 1
ATOM 680 C C . THR A 1 86 ? -8.681 -12.090 4.191 1.00 34.00 86 THR A C 1
ATOM 682 O O . THR A 1 86 ? -8.913 -10.903 3.957 1.00 34.00 86 THR A O 1
ATOM 685 N N . LYS A 1 87 ? -7.495 -12.656 3.999 1.00 43.81 87 LYS A N 1
ATOM 686 C CA . LYS A 1 87 ? -6.433 -12.207 3.104 1.00 43.81 87 LYS A CA 1
ATOM 687 C C . LYS A 1 87 ? -6.924 -12.121 1.641 1.00 43.81 87 LYS A C 1
ATOM 689 O O . LYS A 1 87 ? -6.280 -12.624 0.733 1.00 43.81 87 LYS A O 1
ATOM 694 N N . SER A 1 88 ? -8.083 -11.515 1.417 1.00 42.72 88 SER A N 1
ATOM 695 C CA . SER A 1 88 ? -8.721 -11.201 0.140 1.00 42.72 88 SER A CA 1
ATOM 696 C C . SER A 1 88 ? -9.931 -10.328 0.504 1.00 42.72 88 SER A C 1
ATOM 698 O O . SER A 1 88 ? -10.836 -10.803 1.173 1.00 42.72 88 SER A O 1
ATOM 700 N N . SER A 1 89 ? -10.018 -9.033 0.238 1.00 37.12 89 SER A N 1
ATOM 701 C CA . SER A 1 89 ? -9.552 -8.300 -0.932 1.00 37.12 89 SER A CA 1
ATOM 702 C C . SER A 1 89 ? -9.263 -6.848 -0.546 1.00 37.12 89 SER A C 1
ATOM 704 O O . SER A 1 89 ? -9.889 -5.912 -1.031 1.00 37.12 89 SER A O 1
ATOM 706 N N . HIS A 1 90 ? -8.269 -6.634 0.311 1.00 38.94 90 HIS A N 1
ATOM 707 C CA . HIS A 1 90 ? -7.345 -5.561 -0.031 1.00 38.94 90 HIS A CA 1
ATOM 708 C C . HIS A 1 90 ? -6.508 -6.117 -1.168 1.00 38.94 90 HIS A C 1
ATOM 710 O O . HIS A 1 90 ? -6.090 -7.272 -1.077 1.00 38.94 90 HIS A O 1
ATOM 716 N N . THR A 1 91 ? -6.318 -5.351 -2.236 1.00 42.56 91 THR A N 1
ATOM 717 C CA . THR A 1 91 ? -5.334 -5.602 -3.291 1.00 42.56 91 THR A CA 1
ATOM 718 C C . THR A 1 91 ? -3.989 -5.885 -2.629 1.00 42.56 91 THR A C 1
ATOM 720 O O . THR A 1 91 ? -3.188 -4.983 -2.394 1.00 42.56 91 THR A O 1
ATOM 723 N N . THR A 1 92 ? -3.765 -7.125 -2.206 1.00 48.81 92 THR A N 1
ATOM 724 C CA . THR A 1 92 ? -2.514 -7.509 -1.591 1.00 48.81 92 THR A CA 1
ATOM 725 C C . THR A 1 92 ? -1.629 -7.644 -2.796 1.00 48.81 92 THR A C 1
ATOM 727 O O . THR A 1 92 ? -1.809 -8.532 -3.617 1.00 48.81 92 THR A O 1
ATOM 730 N N . MET A 1 93 ? -0.727 -6.686 -2.946 1.00 70.75 93 MET A N 1
ATOM 731 C CA . MET A 1 93 ? 0.223 -6.657 -4.048 1.00 70.75 93 MET A CA 1
ATOM 732 C C . MET A 1 93 ? 1.215 -7.831 -3.946 1.00 70.75 93 MET A C 1
ATOM 734 O O . MET A 1 93 ? 2.116 -7.917 -4.764 1.00 70.75 93 MET A O 1
ATOM 738 N N . GLU A 1 94 ? 1.062 -8.708 -2.943 1.00 85.31 94 GLU A N 1
ATOM 739 C CA . GLU A 1 94 ? 1.768 -9.974 -2.772 1.00 85.31 94 GLU A CA 1
ATOM 740 C C . GLU A 1 94 ? 1.182 -11.030 -3.708 1.00 85.31 94 GLU A C 1
ATOM 742 O O . GLU A 1 94 ? -0.023 -11.284 -3.703 1.00 85.31 94 GLU A O 1
ATOM 747 N N . ILE A 1 95 ? 2.046 -11.656 -4.493 1.00 87.06 95 ILE A N 1
ATOM 748 C CA . ILE A 1 95 ? 1.709 -12.746 -5.395 1.00 87.06 95 ILE A CA 1
ATOM 749 C C . ILE A 1 95 ? 1.739 -14.043 -4.577 1.00 87.06 95 ILE A C 1
ATOM 751 O O . ILE A 1 95 ? 2.797 -14.399 -4.044 1.00 87.06 95 ILE A O 1
ATOM 755 N N . PRO A 1 96 ? 0.617 -14.777 -4.467 1.00 90.62 96 PRO A N 1
ATOM 756 C CA . PRO A 1 96 ? 0.631 -16.110 -3.879 1.00 90.62 96 PRO A CA 1
ATOM 757 C C . PRO A 1 96 ? 1.603 -17.019 -4.635 1.00 90.62 96 PRO A C 1
ATOM 759 O O . PRO A 1 96 ? 1.627 -17.004 -5.864 1.00 90.62 96 PRO A O 1
ATOM 762 N N . TYR A 1 97 ? 2.370 -17.842 -3.916 1.00 90.25 97 TYR A N 1
ATOM 763 C CA . TYR A 1 97 ? 3.373 -18.736 -4.511 1.00 90.25 97 TYR A CA 1
ATOM 764 C C . TYR A 1 97 ? 2.799 -19.603 -5.642 1.00 90.25 97 TYR A C 1
ATOM 766 O O . TYR A 1 97 ? 3.436 -19.807 -6.672 1.00 90.25 97 TYR A O 1
ATOM 774 N N . GLU A 1 98 ? 1.576 -20.094 -5.455 1.00 90.75 98 GLU A N 1
ATOM 775 C CA . GLU A 1 98 ? 0.873 -20.963 -6.397 1.00 90.75 98 GLU A CA 1
ATOM 776 C C . GLU A 1 98 ? 0.506 -20.255 -7.706 1.00 90.75 98 GLU A C 1
ATOM 778 O O . GLU A 1 98 ? 0.258 -20.922 -8.704 1.00 90.75 98 GLU A O 1
ATOM 783 N N . LYS A 1 99 ? 0.479 -18.919 -7.703 1.00 90.44 99 LYS A N 1
ATOM 784 C CA . LYS A 1 99 ? 0.114 -18.091 -8.854 1.00 90.44 99 LYS A CA 1
ATOM 785 C C . LYS A 1 99 ? 1.310 -17.488 -9.575 1.00 90.44 99 LYS A C 1
ATOM 787 O O . LYS A 1 99 ? 1.108 -16.788 -10.554 1.00 90.44 99 LYS A O 1
ATOM 792 N N . LEU A 1 100 ? 2.541 -17.741 -9.123 1.00 88.62 100 LEU A N 1
ATOM 793 C CA . LEU A 1 100 ? 3.746 -17.187 -9.758 1.00 88.62 100 LEU A CA 1
ATOM 794 C C . LEU A 1 100 ? 3.856 -17.551 -11.243 1.00 88.62 100 LEU A C 1
ATOM 796 O O . LEU A 1 100 ? 4.403 -16.774 -12.016 1.00 88.62 100 LEU A O 1
ATOM 800 N N . ASP A 1 101 ? 3.297 -18.691 -11.647 1.00 90.94 101 ASP A N 1
ATOM 801 C CA . ASP A 1 101 ? 3.341 -19.154 -13.035 1.00 90.94 101 ASP A CA 1
ATOM 802 C C . ASP A 1 101 ? 2.469 -18.304 -13.978 1.00 90.94 101 ASP A C 1
ATOM 804 O O . ASP A 1 101 ? 2.687 -18.304 -15.185 1.00 90.94 101 ASP A O 1
ATOM 808 N N . GLU A 1 102 ? 1.509 -17.543 -13.439 1.00 90.25 102 GLU A N 1
ATOM 809 C CA . GLU A 1 102 ? 0.687 -16.596 -14.207 1.00 90.25 102 GLU A CA 1
ATOM 810 C C . GLU A 1 102 ? 1.485 -15.349 -14.638 1.00 90.25 102 GLU A C 1
ATOM 812 O O . GLU A 1 102 ? 1.025 -14.600 -15.494 1.00 90.25 102 GLU A O 1
ATOM 817 N N . TYR A 1 103 ? 2.674 -15.139 -14.064 1.00 82.44 103 TYR A N 1
ATOM 818 C CA . TYR A 1 103 ? 3.513 -13.950 -14.241 1.00 82.44 103 TYR A CA 1
ATOM 819 C C . TYR A 1 103 ? 4.749 -14.234 -15.110 1.00 82.44 103 TYR A C 1
ATOM 821 O O . TYR A 1 103 ? 5.773 -13.574 -14.949 1.00 82.44 103 TYR A O 1
ATOM 829 N N . ASP A 1 104 ? 4.709 -15.235 -15.996 1.00 87.12 104 ASP A N 1
ATOM 830 C CA . ASP A 1 104 ? 5.845 -15.568 -16.870 1.00 87.12 104 ASP A CA 1
ATOM 831 C C . ASP A 1 104 ? 6.320 -14.357 -17.685 1.00 87.12 104 ASP A C 1
ATOM 833 O O . ASP A 1 104 ? 5.534 -13.680 -18.348 1.00 87.12 104 ASP A O 1
ATOM 837 N N . GLY A 1 105 ? 7.620 -14.063 -17.624 1.00 76.94 105 GLY A N 1
ATOM 838 C CA . GLY A 1 105 ? 8.209 -12.888 -18.266 1.00 76.94 105 GLY A CA 1
ATOM 839 C C . GLY A 1 105 ? 7.854 -11.544 -17.614 1.00 76.94 105 GLY A C 1
ATOM 840 O O . GLY A 1 105 ? 8.337 -10.508 -18.080 1.00 76.94 105 GLY A O 1
ATOM 841 N N . GLU A 1 106 ? 7.067 -11.526 -16.535 1.00 75.75 106 GLU A N 1
ATOM 842 C CA . GLU A 1 106 ? 6.685 -10.304 -15.826 1.00 75.75 106 GLU A CA 1
ATOM 843 C C . GLU A 1 106 ? 7.658 -9.949 -14.684 1.00 75.75 106 GLU A C 1
ATOM 845 O O . GLU A 1 106 ? 8.327 -10.820 -14.107 1.00 75.75 106 GLU A O 1
ATOM 850 N N . PRO A 1 107 ? 7.770 -8.650 -14.335 1.00 76.62 107 PRO A N 1
ATOM 851 C CA . PRO A 1 107 ? 8.584 -8.206 -13.213 1.00 76.62 107 PRO A CA 1
ATOM 852 C C . PRO A 1 107 ? 7.940 -8.553 -11.867 1.00 76.62 107 PRO A C 1
ATOM 854 O O . PRO A 1 107 ? 6.831 -8.127 -11.552 1.00 76.62 107 PRO A O 1
ATOM 857 N N . ILE A 1 108 ? 8.704 -9.240 -11.021 1.00 84.31 108 ILE A N 1
ATOM 858 C CA . ILE A 1 108 ? 8.333 -9.593 -9.652 1.00 84.31 108 ILE A CA 1
ATOM 859 C C . ILE A 1 108 ? 9.313 -8.941 -8.680 1.00 84.31 108 ILE A C 1
ATOM 861 O O . ILE A 1 108 ? 10.535 -9.055 -8.813 1.00 84.31 108 ILE A O 1
ATOM 865 N N . TYR A 1 109 ? 8.777 -8.257 -7.674 1.00 86.00 109 TYR A N 1
ATOM 866 C CA . TYR A 1 109 ? 9.553 -7.727 -6.566 1.00 86.00 109 TYR A CA 1
ATOM 867 C C . TYR A 1 109 ? 9.708 -8.792 -5.482 1.00 86.00 109 TYR A C 1
ATOM 869 O O . TYR A 1 109 ? 8.724 -9.275 -4.923 1.00 86.00 109 TYR A O 1
ATOM 877 N N . VAL A 1 110 ? 10.950 -9.161 -5.185 1.00 87.31 110 VAL A N 1
ATOM 878 C CA . VAL A 1 110 ? 11.289 -10.179 -4.191 1.00 87.31 110 VAL A CA 1
ATOM 879 C C . VAL A 1 110 ? 11.723 -9.494 -2.904 1.00 87.31 110 VAL A C 1
ATOM 881 O O . VAL A 1 110 ? 12.632 -8.662 -2.912 1.00 87.31 110 VAL A O 1
ATOM 884 N N . VAL A 1 111 ? 11.104 -9.883 -1.793 1.00 85.38 111 VAL A N 1
ATOM 885 C CA . VAL A 1 111 ? 11.464 -9.455 -0.438 1.00 85.38 111 VAL A CA 1
ATOM 886 C C . VAL A 1 111 ? 12.017 -10.654 0.317 1.00 85.38 111 VAL A C 1
ATOM 888 O O . VAL A 1 111 ? 11.369 -11.699 0.357 1.00 85.38 111 VAL A O 1
ATOM 891 N N . SER A 1 112 ? 13.197 -10.506 0.924 1.00 83.56 112 SER A N 1
ATOM 892 C CA . SER A 1 112 ? 13.824 -11.552 1.742 1.00 83.56 112 SER A CA 1
ATOM 893 C C . SER A 1 112 ? 14.095 -11.028 3.155 1.00 83.56 112 SER A C 1
ATOM 895 O O . SER A 1 112 ? 14.993 -10.212 3.366 1.00 83.56 112 SER A O 1
ATOM 897 N N . GLU A 1 113 ? 13.347 -11.524 4.143 1.00 66.69 113 GLU A N 1
ATOM 898 C CA . GLU A 1 113 ? 13.356 -10.989 5.516 1.00 66.69 113 GLU A CA 1
ATOM 899 C C . GLU A 1 113 ? 14.667 -11.261 6.277 1.00 66.69 113 GLU A C 1
ATOM 901 O O . GLU A 1 113 ? 15.030 -10.504 7.174 1.00 66.69 113 GLU A O 1
ATOM 906 N N . ARG A 1 114 ? 15.429 -12.295 5.893 1.00 63.31 114 ARG A N 1
ATOM 907 C CA . ARG A 1 114 ? 16.714 -12.656 6.531 1.00 63.31 114 ARG A CA 1
ATOM 908 C C . ARG A 1 114 ? 17.955 -12.228 5.751 1.00 63.31 114 ARG A C 1
ATOM 910 O O . ARG A 1 114 ? 19.049 -12.707 6.035 1.00 63.31 114 ARG A O 1
ATOM 917 N N . GLY A 1 115 ? 17.805 -11.346 4.762 1.00 56.47 115 GLY A N 1
ATOM 918 C CA . GLY A 1 115 ? 18.942 -10.767 4.039 1.00 56.47 115 GLY A CA 1
ATOM 919 C C . GLY A 1 115 ? 19.788 -11.765 3.237 1.00 56.47 115 GLY A C 1
ATOM 920 O O . GLY A 1 115 ? 20.912 -11.432 2.876 1.00 56.47 115 GLY A O 1
ATOM 921 N N . MET A 1 116 ? 19.271 -12.963 2.929 1.00 60.09 116 MET A N 1
ATOM 922 C CA . MET A 1 116 ? 19.959 -13.897 2.023 1.00 60.09 116 MET A CA 1
ATOM 923 C C . MET A 1 116 ? 20.100 -13.286 0.625 1.00 60.09 116 MET A C 1
ATOM 925 O O . MET A 1 116 ? 21.088 -13.513 -0.069 1.00 60.09 116 MET A O 1
ATOM 929 N N . ILE A 1 117 ? 19.107 -12.484 0.233 1.00 65.19 117 ILE A N 1
ATOM 930 C CA . ILE A 1 117 ? 19.063 -11.717 -1.007 1.00 65.19 117 ILE A CA 1
ATOM 931 C C . ILE A 1 117 ? 18.509 -10.337 -0.646 1.00 65.19 117 ILE A C 1
ATOM 933 O O . ILE A 1 117 ? 17.538 -10.231 0.101 1.00 65.19 117 ILE A O 1
ATOM 937 N N . GLY A 1 118 ? 19.142 -9.265 -1.125 1.00 71.88 118 GLY A N 1
ATOM 938 C CA . GLY A 1 118 ? 18.602 -7.916 -0.943 1.00 71.88 118 GLY A CA 1
ATOM 939 C C . GLY A 1 118 ? 17.284 -7.751 -1.702 1.00 71.88 118 GLY A C 1
ATOM 940 O O . GLY A 1 118 ? 17.163 -8.271 -2.814 1.00 71.88 118 GLY A O 1
ATOM 941 N N . ASN A 1 119 ? 16.325 -7.022 -1.122 1.00 81.19 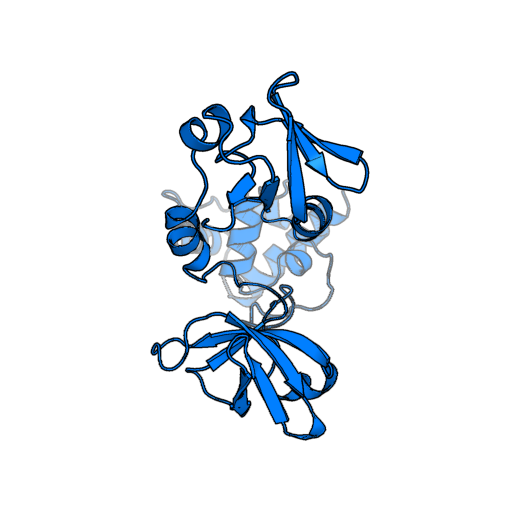119 ASN A N 1
ATOM 942 C CA . ASN A 1 119 ? 15.021 -6.787 -1.747 1.00 81.19 119 ASN A CA 1
ATOM 943 C C . ASN A 1 119 ? 15.204 -6.119 -3.113 1.00 81.19 119 ASN A C 1
ATOM 945 O O . ASN A 1 119 ? 15.842 -5.065 -3.219 1.00 81.19 119 ASN A O 1
ATOM 949 N N . GLN A 1 120 ? 14.683 -6.737 -4.169 1.00 76.19 120 GLN A N 1
ATOM 950 C CA . GLN A 1 120 ? 14.950 -6.293 -5.534 1.00 76.19 120 GLN A CA 1
ATOM 951 C C . GLN A 1 120 ? 13.931 -6.830 -6.534 1.00 76.19 120 GLN A C 1
ATOM 953 O O . GLN A 1 120 ? 13.182 -7.762 -6.256 1.00 76.19 120 GLN A O 1
ATOM 958 N N . TRP A 1 121 ? 13.952 -6.246 -7.727 1.00 82.12 121 TRP A N 1
ATOM 959 C CA . TRP A 1 121 ? 13.203 -6.732 -8.878 1.00 82.12 121 TRP A CA 1
ATOM 960 C C . TRP A 1 121 ? 13.924 -7.886 -9.576 1.00 82.12 121 TRP A C 1
ATOM 962 O O . TRP A 1 121 ? 15.155 -7.887 -9.679 1.00 82.12 121 TRP A O 1
ATOM 972 N N . GLY A 1 122 ? 13.143 -8.807 -10.129 1.00 82.62 122 GLY A N 1
ATOM 973 C CA . GLY A 1 122 ? 13.594 -9.772 -11.121 1.00 82.62 122 GLY A CA 1
ATOM 974 C C . GLY A 1 122 ? 12.471 -10.168 -12.074 1.00 82.62 122 GLY A C 1
ATOM 975 O O . GLY A 1 122 ? 11.335 -9.734 -11.904 1.00 82.62 122 GLY A O 1
ATOM 976 N N . ILE A 1 123 ? 12.803 -10.959 -13.089 1.00 82.25 123 ILE A N 1
ATOM 977 C CA . ILE A 1 123 ? 11.853 -11.454 -14.092 1.00 82.25 123 ILE A CA 1
ATOM 978 C C . ILE A 1 123 ? 11.550 -12.918 -13.808 1.00 82.25 123 ILE A C 1
ATOM 980 O O . ILE A 1 123 ? 12.483 -13.703 -13.640 1.00 82.25 123 ILE A O 1
ATOM 984 N N . MET A 1 124 ? 10.272 -13.279 -13.743 1.00 87.88 124 MET A N 1
ATOM 985 C CA . MET A 1 124 ? 9.864 -14.673 -13.591 1.00 87.88 124 MET A CA 1
ATOM 986 C C . MET A 1 124 ? 10.134 -15.458 -14.877 1.00 87.88 124 MET A C 1
ATOM 988 O O . MET A 1 124 ? 9.753 -15.036 -15.963 1.00 87.88 124 MET A O 1
ATOM 992 N N . ASP A 1 125 ? 10.779 -16.608 -14.734 1.00 87.81 125 ASP A N 1
ATOM 993 C CA . ASP A 1 125 ? 10.974 -17.614 -15.773 1.00 87.81 125 ASP A CA 1
ATOM 994 C C . ASP A 1 125 ? 10.274 -18.891 -15.302 1.00 87.81 125 ASP A C 1
ATOM 996 O O . ASP A 1 125 ? 10.745 -19.591 -14.395 1.00 87.81 125 ASP A O 1
ATOM 1000 N N . VAL A 1 126 ? 9.117 -19.181 -15.897 1.00 90.31 126 VAL A N 1
ATOM 1001 C CA . VAL A 1 126 ? 8.297 -20.343 -15.533 1.00 90.31 126 VAL A CA 1
ATOM 1002 C C . VAL A 1 126 ? 8.933 -21.650 -15.987 1.00 90.31 126 VAL A C 1
ATOM 1004 O O . VAL A 1 126 ? 8.841 -22.647 -15.266 1.00 90.31 126 VAL A O 1
ATOM 1007 N N . ALA A 1 127 ? 9.653 -21.656 -17.113 1.00 87.62 127 ALA A N 1
ATOM 1008 C CA . ALA A 1 127 ? 10.322 -22.854 -17.617 1.00 87.62 127 ALA A CA 1
ATOM 1009 C C . ALA A 1 127 ? 11.367 -23.384 -16.624 1.00 87.62 127 ALA A C 1
ATOM 1011 O O . ALA A 1 127 ? 11.543 -24.596 -16.491 1.00 87.62 127 ALA A O 1
ATOM 1012 N N . THR A 1 128 ? 12.034 -22.484 -15.895 1.00 88.00 128 THR A N 1
ATOM 1013 C CA . THR A 1 128 ? 13.004 -22.847 -14.851 1.00 88.00 128 THR A CA 1
ATOM 1014 C C . THR A 1 128 ? 12.478 -22.692 -13.422 1.00 88.00 128 THR A C 1
ATOM 1016 O O . THR A 1 128 ? 13.209 -23.004 -12.479 1.00 88.00 128 THR A O 1
ATOM 1019 N N . ARG A 1 129 ? 11.230 -22.225 -13.243 1.00 91.38 129 ARG A N 1
ATOM 1020 C CA . ARG A 1 129 ? 10.644 -21.793 -11.957 1.00 91.38 129 ARG A CA 1
ATOM 1021 C C . ARG A 1 129 ? 11.634 -20.965 -11.135 1.00 91.38 129 ARG A C 1
ATOM 1023 O O . ARG A 1 129 ? 11.903 -21.239 -9.959 1.00 91.38 129 ARG A O 1
ATOM 1030 N N . SER A 1 130 ? 12.219 -19.959 -11.771 1.00 91.88 130 SER A N 1
ATOM 1031 C CA . SER A 1 130 ? 13.191 -19.082 -11.133 1.00 91.88 130 SER A CA 1
ATOM 1032 C C . SER A 1 130 ? 12.956 -17.629 -11.506 1.00 91.88 130 SER A C 1
ATOM 1034 O O . SER A 1 130 ? 12.372 -17.322 -12.536 1.00 91.88 130 SER A O 1
ATOM 1036 N N . ILE A 1 131 ? 13.405 -16.723 -10.648 1.00 88.31 131 ILE A N 1
ATOM 1037 C CA . ILE A 1 131 ? 13.380 -15.291 -10.896 1.00 88.31 131 ILE A CA 1
ATOM 1038 C C . ILE A 1 131 ? 14.794 -14.867 -11.280 1.00 88.31 131 ILE A C 1
ATOM 1040 O O . ILE A 1 131 ? 15.734 -15.006 -10.492 1.00 88.31 131 ILE A O 1
ATOM 1044 N N . GLN A 1 132 ? 14.957 -14.343 -12.490 1.00 85.62 132 GLN A N 1
ATOM 1045 C CA . GLN A 1 132 ? 16.210 -13.754 -12.940 1.00 85.62 132 GLN A CA 1
ATOM 1046 C C . GLN A 1 132 ? 16.370 -12.361 -12.327 1.00 85.62 132 GLN A C 1
ATOM 1048 O O . GLN A 1 132 ? 15.622 -11.434 -12.634 1.00 85.62 132 GLN A O 1
ATOM 1053 N N . LEU A 1 133 ? 17.361 -12.215 -11.454 1.00 80.38 133 LEU A N 1
ATOM 1054 C CA . LEU A 1 133 ? 17.672 -10.974 -10.753 1.00 80.38 133 LEU A CA 1
ATOM 1055 C C . LEU A 1 133 ? 18.583 -10.063 -11.592 1.00 80.38 133 LEU A C 1
ATOM 1057 O O . LEU A 1 133 ? 19.216 -10.490 -12.560 1.00 80.38 133 LEU A O 1
ATOM 1061 N N . ARG A 1 134 ? 18.714 -8.794 -11.180 1.00 67.81 134 ARG A N 1
ATOM 1062 C CA . ARG A 1 134 ? 19.507 -7.765 -11.887 1.00 67.81 134 ARG A CA 1
ATOM 1063 C C . ARG A 1 134 ? 20.979 -8.144 -12.102 1.00 67.81 134 ARG A C 1
ATOM 1065 O O . ARG A 1 134 ? 21.594 -7.697 -13.064 1.00 67.81 134 ARG A O 1
ATOM 1072 N N . ASN A 1 135 ? 21.559 -8.926 -11.199 1.00 70.44 135 ASN A N 1
ATOM 1073 C CA . ASN A 1 135 ? 22.949 -9.383 -11.271 1.00 70.44 135 ASN A CA 1
ATOM 1074 C C . ASN A 1 135 ? 23.128 -10.665 -12.111 1.00 70.44 135 ASN A C 1
ATOM 1076 O O . ASN A 1 135 ? 24.168 -11.307 -12.005 1.00 70.44 135 ASN A O 1
ATOM 1080 N N . ASN A 1 136 ? 22.129 -11.048 -12.917 1.00 72.94 136 ASN A N 1
ATOM 1081 C CA . ASN A 1 136 ? 22.059 -12.310 -13.663 1.00 72.94 136 ASN A CA 1
ATOM 1082 C C . ASN A 1 136 ? 22.030 -13.577 -12.790 1.00 72.94 136 ASN A C 1
ATOM 1084 O O . ASN A 1 136 ? 22.105 -14.687 -13.319 1.00 72.94 136 ASN A O 1
ATOM 1088 N N . THR A 1 137 ? 21.873 -13.450 -11.470 1.00 81.31 137 THR A N 1
ATOM 1089 C CA . THR A 1 137 ? 21.601 -14.598 -10.602 1.00 81.31 137 THR A CA 1
ATOM 1090 C C . THR A 1 137 ? 20.173 -15.082 -10.834 1.00 81.31 137 THR A C 1
ATOM 1092 O O . THR A 1 137 ? 19.235 -14.286 -10.844 1.00 81.31 137 THR A O 1
ATOM 1095 N N . ARG A 1 138 ? 19.990 -16.397 -10.972 1.00 86.50 138 ARG A N 1
ATOM 1096 C CA . ARG A 1 138 ? 18.667 -17.028 -10.937 1.00 86.50 138 ARG A CA 1
ATOM 1097 C C . ARG A 1 138 ? 18.334 -17.437 -9.512 1.00 86.50 138 ARG A C 1
ATOM 1099 O O . ARG A 1 138 ? 19.067 -18.217 -8.909 1.00 86.50 138 ARG A O 1
ATOM 1106 N N . LEU A 1 139 ? 17.235 -16.909 -8.992 1.00 88.25 139 LEU A N 1
ATOM 1107 C CA . LEU A 1 139 ? 16.680 -17.272 -7.698 1.00 88.25 139 LEU A CA 1
ATOM 1108 C C . LEU A 1 139 ? 15.554 -18.292 -7.895 1.00 88.25 139 LEU A C 1
ATOM 1110 O O . LEU A 1 139 ? 14.505 -17.914 -8.408 1.00 88.25 139 LEU A O 1
ATOM 1114 N N . PRO A 1 140 ? 15.713 -19.560 -7.485 1.00 92.00 140 PRO A N 1
ATOM 1115 C CA . PRO A 1 140 ? 14.606 -20.510 -7.498 1.00 92.00 140 PRO A CA 1
ATOM 1116 C C . PRO A 1 140 ? 13.443 -20.004 -6.639 1.00 92.00 140 PRO A C 1
ATOM 1118 O O . PRO A 1 140 ? 13.654 -19.593 -5.492 1.00 92.00 140 PRO A O 1
ATOM 1121 N N . VAL A 1 141 ? 12.217 -20.048 -7.167 1.00 91.06 141 VAL A N 1
ATOM 1122 C CA . VAL A 1 141 ? 11.045 -19.660 -6.371 1.00 91.06 141 VAL A CA 1
ATOM 1123 C C . VAL A 1 141 ? 10.799 -20.702 -5.285 1.00 91.06 141 VAL A C 1
ATOM 1125 O O . VAL A 1 141 ? 10.747 -21.907 -5.537 1.00 91.06 141 VAL A O 1
ATOM 1128 N N . SER A 1 142 ? 10.616 -20.243 -4.054 1.00 89.44 142 SER A N 1
ATOM 1129 C CA . SER A 1 142 ? 10.351 -21.096 -2.897 1.00 89.44 142 SER A CA 1
ATOM 1130 C C . SER A 1 142 ? 9.115 -20.636 -2.133 1.00 89.44 142 SER A C 1
ATOM 1132 O O . SER A 1 142 ? 8.850 -19.438 -2.010 1.00 89.44 142 SER A O 1
ATOM 1134 N N . LYS A 1 143 ? 8.362 -21.608 -1.608 1.00 89.50 143 LYS A N 1
ATOM 1135 C CA . LYS A 1 143 ? 7.278 -21.380 -0.653 1.00 89.50 143 LYS A CA 1
ATOM 1136 C C . LYS A 1 143 ? 7.885 -21.323 0.748 1.00 89.50 143 LYS A C 1
ATOM 1138 O O . LYS A 1 143 ? 7.926 -22.326 1.454 1.00 89.50 143 LYS A O 1
ATOM 1143 N N . SER A 1 144 ? 8.422 -20.162 1.109 1.00 83.56 144 SER A N 1
ATOM 1144 C CA . SER A 1 144 ? 9.076 -19.918 2.396 1.00 83.56 144 SER A CA 1
ATOM 1145 C C . SER A 1 144 ? 8.481 -18.677 3.060 1.00 83.56 144 SER A C 1
ATOM 1147 O O . SER A 1 144 ? 8.212 -17.706 2.360 1.00 83.56 144 SER A O 1
ATOM 1149 N N . PRO A 1 145 ? 8.306 -18.652 4.394 1.00 81.56 145 PRO A N 1
ATOM 1150 C CA . PRO A 1 145 ? 7.942 -17.421 5.095 1.00 81.56 145 PRO A CA 1
ATOM 1151 C C . PRO A 1 145 ? 9.007 -16.321 4.949 1.00 81.56 145 PRO A C 1
ATOM 1153 O O . PRO A 1 145 ? 8.675 -15.145 5.064 1.00 81.56 145 PRO A O 1
ATOM 1156 N N . ASP A 1 146 ? 10.259 -16.698 4.669 1.00 83.38 146 ASP A N 1
ATOM 1157 C CA . ASP A 1 146 ? 11.388 -15.772 4.573 1.00 83.38 146 ASP A CA 1
ATOM 1158 C C . ASP A 1 146 ? 11.500 -15.086 3.199 1.00 83.38 146 ASP A C 1
ATOM 1160 O O . ASP A 1 146 ? 12.274 -14.137 3.073 1.00 83.38 146 ASP A O 1
ATOM 1164 N N . VAL A 1 147 ? 10.764 -15.551 2.177 1.00 87.50 147 VAL A N 1
ATOM 1165 C CA . VAL A 1 147 ? 10.790 -14.999 0.811 1.00 87.50 147 VAL A CA 1
ATOM 1166 C C . VAL A 1 147 ? 9.370 -14.730 0.332 1.00 87.50 147 VAL A C 1
ATOM 1168 O O . VAL A 1 147 ? 8.552 -15.644 0.244 1.00 87.50 147 VAL A O 1
ATOM 1171 N N . LYS A 1 148 ? 9.089 -13.476 -0.016 1.00 90.19 148 LYS A N 1
ATOM 1172 C CA . LYS A 1 148 ? 7.776 -13.027 -0.492 1.00 90.19 148 LYS A CA 1
ATOM 1173 C C . LYS A 1 148 ? 7.904 -12.334 -1.843 1.00 90.19 148 LYS A C 1
ATOM 1175 O O . LYS A 1 148 ? 8.934 -11.728 -2.142 1.00 90.19 148 LYS A O 1
ATOM 1180 N N . TYR A 1 149 ? 6.850 -12.422 -2.643 1.00 90.56 149 TYR A N 1
ATOM 1181 C CA . TYR A 1 149 ? 6.821 -11.966 -4.032 1.00 90.56 149 TYR A CA 1
ATOM 1182 C C . TYR A 1 149 ? 5.719 -10.940 -4.200 1.00 90.56 149 TYR A C 1
ATOM 1184 O O . TYR A 1 149 ? 4.633 -11.139 -3.669 1.00 90.56 149 TYR A O 1
ATOM 1192 N N . TYR A 1 150 ? 5.969 -9.864 -4.937 1.00 87.44 150 TYR A N 1
ATOM 1193 C CA . TYR A 1 150 ? 5.002 -8.788 -5.099 1.00 87.44 150 TYR A CA 1
ATOM 1194 C C . TYR A 1 150 ? 4.990 -8.227 -6.524 1.00 87.44 150 TYR A C 1
ATOM 1196 O O . TYR A 1 150 ? 6.033 -8.140 -7.164 1.00 87.44 150 TYR A O 1
ATOM 1204 N N . ILE A 1 151 ? 3.830 -7.758 -6.991 1.00 77.50 151 ILE A N 1
ATOM 1205 C CA . ILE A 1 151 ? 3.689 -7.002 -8.253 1.00 77.50 151 ILE A CA 1
ATOM 1206 C C . ILE A 1 151 ? 4.193 -5.552 -8.131 1.00 77.50 151 ILE A C 1
ATOM 1208 O O . ILE A 1 151 ? 4.386 -4.855 -9.121 1.00 77.50 151 ILE A O 1
ATOM 1212 N N . THR A 1 152 ? 4.399 -5.065 -6.905 1.00 69.62 152 THR A N 1
ATOM 1213 C CA . THR A 1 152 ? 5.032 -3.771 -6.615 1.00 69.62 152 THR A CA 1
ATOM 1214 C C . THR A 1 152 ? 5.757 -3.826 -5.282 1.00 69.62 152 THR A C 1
ATOM 1216 O O . THR A 1 152 ? 5.496 -4.687 -4.452 1.00 69.62 152 THR A O 1
ATOM 1219 N N . VAL A 1 153 ? 6.629 -2.854 -5.040 1.00 71.81 153 VAL A N 1
ATOM 1220 C CA . VAL A 1 153 ? 7.272 -2.655 -3.741 1.00 71.81 153 VAL A CA 1
ATOM 1221 C C . VAL A 1 153 ? 6.199 -2.526 -2.641 1.00 71.81 153 VAL A C 1
ATOM 1223 O O . VAL A 1 153 ? 5.362 -1.618 -2.730 1.00 71.81 153 VAL A O 1
ATOM 1226 N N . PRO A 1 154 ? 6.181 -3.411 -1.625 1.00 69.81 154 PRO A N 1
ATOM 1227 C CA . PRO A 1 154 ? 5.190 -3.347 -0.560 1.00 69.81 154 PRO A CA 1
ATOM 1228 C C . PRO A 1 154 ? 5.439 -2.137 0.348 1.00 69.81 154 PRO A C 1
ATOM 1230 O O . PRO A 1 154 ? 6.576 -1.745 0.587 1.00 69.81 154 PRO A O 1
ATOM 1233 N N . ALA A 1 155 ? 4.371 -1.547 0.893 1.00 57.53 155 ALA A N 1
ATOM 1234 C CA . ALA A 1 155 ? 4.453 -0.317 1.696 1.00 57.53 155 ALA A CA 1
ATOM 1235 C C . ALA A 1 155 ? 5.297 -0.459 2.979 1.00 57.53 155 ALA A C 1
ATOM 1237 O O . ALA A 1 155 ? 5.863 0.521 3.459 1.00 57.53 155 ALA A O 1
ATOM 1238 N N . ASN A 1 156 ? 5.395 -1.681 3.511 1.00 56.44 156 ASN A N 1
ATOM 1239 C CA . ASN A 1 156 ? 6.205 -2.006 4.687 1.00 56.44 156 ASN A CA 1
ATOM 1240 C C . ASN A 1 156 ? 7.667 -2.324 4.335 1.00 56.44 156 ASN A C 1
ATOM 1242 O O . ASN A 1 156 ? 8.473 -2.549 5.238 1.00 56.44 156 ASN A O 1
ATOM 1246 N N . ASP A 1 157 ? 8.022 -2.352 3.047 1.00 59.69 157 ASP A N 1
ATOM 1247 C CA . ASP A 1 157 ? 9.412 -2.477 2.639 1.00 59.69 157 ASP A CA 1
ATOM 1248 C C . ASP A 1 157 ? 10.168 -1.193 3.000 1.00 59.69 157 ASP A C 1
ATOM 1250 O O . ASP A 1 157 ? 9.795 -0.071 2.647 1.00 59.69 157 ASP A O 1
ATOM 1254 N N . ILE A 1 158 ? 11.278 -1.367 3.711 1.00 51.50 158 ILE A N 1
ATOM 1255 C CA . ILE A 1 158 ? 12.161 -0.311 4.220 1.00 51.50 158 ILE A CA 1
ATOM 1256 C C . ILE A 1 158 ? 12.849 0.450 3.056 1.00 51.50 158 ILE A C 1
ATOM 1258 O O . ILE A 1 158 ? 13.603 1.404 3.277 1.00 51.50 158 ILE A O 1
ATOM 1262 N N . THR A 1 159 ? 12.555 0.098 1.796 1.00 50.97 159 THR A N 1
ATOM 1263 C CA . THR A 1 159 ? 13.074 0.735 0.582 1.00 50.97 159 THR A CA 1
ATOM 1264 C C . THR A 1 159 ? 12.866 2.239 0.548 1.00 50.97 159 THR A C 1
ATOM 1266 O O . THR A 1 159 ? 13.758 2.911 0.059 1.00 50.97 159 THR A O 1
ATOM 1269 N N . LEU A 1 160 ? 11.783 2.819 1.081 1.00 49.38 160 LEU A N 1
ATOM 1270 C CA . LEU A 1 160 ? 11.666 4.288 1.103 1.00 49.38 160 LEU A CA 1
ATOM 1271 C C . LEU A 1 160 ? 12.791 4.926 1.933 1.00 49.38 160 LEU A C 1
ATOM 1273 O O . LEU A 1 160 ? 13.441 5.853 1.462 1.00 49.38 160 LEU A O 1
ATOM 1277 N N . ARG A 1 161 ? 13.115 4.379 3.113 1.00 47.41 161 ARG A N 1
ATOM 1278 C CA . ARG A 1 161 ? 14.216 4.886 3.955 1.00 47.41 161 ARG A CA 1
ATOM 1279 C C . ARG A 1 161 ? 15.595 4.601 3.359 1.00 47.41 161 ARG A C 1
ATOM 1281 O O . ARG A 1 161 ? 16.501 5.411 3.525 1.00 47.41 161 ARG A O 1
ATOM 1288 N N . HIS A 1 162 ? 15.767 3.468 2.675 1.00 51.41 162 HIS A N 1
ATOM 1289 C CA . HIS A 1 162 ? 17.035 3.131 2.021 1.00 51.41 162 HIS A CA 1
ATOM 1290 C C . HIS A 1 162 ? 17.252 3.925 0.723 1.00 51.41 162 HIS A C 1
ATOM 1292 O O . HIS A 1 162 ? 18.352 4.408 0.488 1.00 51.41 162 HIS A O 1
ATOM 1298 N N . LEU A 1 163 ? 16.208 4.119 -0.088 1.00 52.16 163 LEU A N 1
ATOM 1299 C CA . LEU A 1 163 ? 16.239 4.926 -1.310 1.00 52.16 163 LEU A CA 1
ATOM 1300 C C . LEU A 1 163 ? 16.475 6.397 -0.983 1.00 52.16 163 LEU A C 1
ATOM 1302 O O . LEU A 1 163 ? 17.293 7.015 -1.647 1.00 52.16 163 LEU A O 1
ATOM 1306 N N . LEU A 1 164 ? 15.858 6.939 0.073 1.00 55.62 164 LEU A N 1
ATOM 1307 C CA . LEU A 1 164 ? 16.094 8.319 0.515 1.00 55.62 164 LEU A CA 1
ATOM 1308 C C . LEU A 1 164 ? 17.581 8.636 0.771 1.00 55.62 164 LEU A C 1
ATOM 1310 O O . LEU A 1 164 ? 17.976 9.783 0.598 1.00 55.62 164 LEU A O 1
ATOM 1314 N N . LYS A 1 165 ? 18.429 7.643 1.099 1.00 60.38 165 LYS A N 1
ATOM 1315 C CA . LYS A 1 165 ? 19.891 7.841 1.209 1.00 60.38 165 LYS A CA 1
ATOM 1316 C C . LYS A 1 165 ? 20.564 8.214 -0.117 1.00 60.38 165 LYS A C 1
ATOM 1318 O O . LYS A 1 165 ? 21.642 8.795 -0.103 1.00 60.38 165 LYS A O 1
ATOM 1323 N N . TYR A 1 166 ? 19.955 7.846 -1.239 1.00 60.53 166 TYR A N 1
ATOM 1324 C CA . TYR A 1 166 ? 20.460 8.065 -2.596 1.00 60.53 166 TYR A CA 1
ATOM 1325 C C . TYR A 1 166 ? 19.619 9.086 -3.373 1.00 60.53 166 TYR A C 1
ATOM 1327 O O . TYR A 1 166 ? 19.836 9.266 -4.573 1.00 60.53 166 TYR A O 1
ATOM 1335 N N . ALA A 1 167 ? 18.638 9.719 -2.723 1.00 69.94 167 ALA A N 1
ATOM 1336 C CA . ALA A 1 167 ? 17.845 10.770 -3.340 1.00 69.94 167 ALA A CA 1
ATOM 1337 C C . ALA A 1 167 ? 18.729 11.997 -3.600 1.00 69.94 167 ALA A C 1
ATOM 1339 O O . ALA A 1 167 ? 19.534 12.395 -2.758 1.00 69.94 167 ALA A O 1
ATOM 1340 N N . VAL A 1 168 ? 18.578 12.586 -4.783 1.00 73.81 168 VAL A N 1
ATOM 1341 C CA . VAL A 1 168 ? 19.295 13.795 -5.181 1.00 73.81 168 VAL A CA 1
ATOM 1342 C C . VAL A 1 168 ? 18.719 14.967 -4.399 1.00 73.81 168 VAL A C 1
ATOM 1344 O O . VAL A 1 168 ? 17.506 15.185 -4.399 1.00 73.81 168 VAL A O 1
ATOM 1347 N N . SER A 1 169 ? 19.588 15.720 -3.729 1.00 80.25 169 SER A N 1
ATOM 1348 C CA . SER A 1 169 ? 19.164 16.906 -2.994 1.00 80.25 169 SER A CA 1
ATOM 1349 C C . SER A 1 169 ? 18.898 18.074 -3.946 1.00 80.25 169 SER A C 1
ATOM 1351 O O . SER A 1 169 ? 19.477 18.154 -5.031 1.00 80.25 169 SER A O 1
ATOM 1353 N N . MET A 1 170 ? 18.080 19.039 -3.517 1.00 80.38 170 MET A N 1
ATOM 1354 C CA . MET A 1 170 ? 17.852 20.264 -4.295 1.00 80.38 170 MET A CA 1
ATOM 1355 C C . MET A 1 170 ? 19.172 20.990 -4.602 1.00 80.38 170 MET A C 1
ATOM 1357 O O . MET A 1 170 ? 19.368 21.495 -5.701 1.00 80.38 170 MET A O 1
ATOM 1361 N N . LYS A 1 171 ? 20.127 20.964 -3.664 1.00 81.56 171 LYS A N 1
ATOM 1362 C CA . LYS A 1 171 ? 21.466 21.538 -3.850 1.00 81.56 171 LYS A CA 1
ATOM 1363 C C . LYS A 1 171 ? 22.217 20.890 -5.021 1.00 81.56 171 LYS A C 1
ATOM 1365 O O . LYS A 1 171 ? 22.868 21.595 -5.786 1.00 81.56 171 LYS A O 1
ATOM 1370 N N . ASP A 1 172 ? 22.108 19.573 -5.176 1.00 77.69 172 ASP A N 1
ATOM 1371 C CA . ASP A 1 172 ? 22.778 18.833 -6.249 1.00 77.69 172 ASP A CA 1
ATOM 1372 C C . ASP A 1 172 ? 22.115 19.074 -7.610 1.00 77.69 172 ASP A C 1
ATOM 1374 O O . ASP A 1 172 ? 22.815 19.181 -8.615 1.00 77.69 172 ASP A O 1
ATOM 1378 N N . ILE A 1 173 ? 20.786 19.224 -7.655 1.00 80.06 173 ILE A N 1
ATOM 1379 C CA . ILE A 1 173 ? 20.069 19.623 -8.878 1.00 80.06 173 ILE A CA 1
ATOM 1380 C C . ILE A 1 173 ? 20.490 21.034 -9.304 1.00 80.06 173 ILE A C 1
ATOM 1382 O O . ILE A 1 173 ? 20.897 21.244 -10.446 1.00 80.06 173 ILE A O 1
ATOM 1386 N N . MET A 1 174 ? 20.484 21.980 -8.364 1.00 80.50 174 MET A N 1
ATOM 1387 C CA . MET A 1 174 ? 20.847 23.379 -8.613 1.00 80.50 174 MET A CA 1
ATOM 1388 C C . MET A 1 174 ? 22.322 23.568 -8.992 1.00 80.50 174 MET A C 1
ATOM 1390 O O . MET A 1 174 ? 22.675 24.585 -9.579 1.00 80.50 174 MET A O 1
ATOM 1394 N N . SER A 1 175 ? 23.191 22.592 -8.699 1.00 80.00 175 SER A N 1
ATOM 1395 C CA . SER A 1 175 ? 24.594 22.615 -9.137 1.00 80.00 175 SER A CA 1
ATOM 1396 C C . SER A 1 175 ? 24.771 22.455 -10.655 1.00 80.00 175 SER A C 1
ATOM 1398 O O . SER A 1 175 ? 25.874 22.647 -11.161 1.00 80.00 175 SER A O 1
ATOM 1400 N N . GLY A 1 176 ? 23.718 22.060 -11.382 1.00 73.25 176 GLY A N 1
ATOM 1401 C CA . GLY A 1 176 ? 23.760 21.806 -12.826 1.00 73.25 176 GLY A CA 1
ATOM 1402 C C . GLY A 1 176 ? 24.451 20.496 -13.221 1.00 73.25 176 GLY A C 1
ATOM 1403 O O . GLY A 1 176 ? 24.420 20.112 -14.387 1.00 73.25 176 GLY A O 1
ATOM 1404 N N . LEU A 1 177 ? 25.027 19.757 -12.265 1.00 70.06 177 LEU A N 1
ATOM 1405 C CA . LEU A 1 177 ? 25.716 18.483 -12.515 1.00 70.06 177 LEU A CA 1
ATOM 1406 C C . LEU A 1 177 ? 24.760 17.335 -12.874 1.00 70.06 177 LEU A C 1
ATOM 1408 O O . LEU A 1 177 ? 25.189 16.303 -13.392 1.00 70.06 177 LEU A O 1
ATOM 1412 N N . ARG A 1 178 ? 23.466 17.475 -12.564 1.00 70.75 178 ARG A N 1
ATOM 1413 C CA . ARG A 1 178 ? 22.437 16.460 -12.817 1.00 70.75 178 ARG A CA 1
ATOM 1414 C C . ARG A 1 178 ? 21.452 16.977 -13.856 1.00 70.75 178 ARG A C 1
ATOM 1416 O O . ARG A 1 178 ? 20.481 17.635 -13.519 1.00 70.75 178 ARG A O 1
ATOM 1423 N N . THR A 1 179 ? 21.686 16.642 -15.120 1.00 77.12 179 THR A N 1
ATOM 1424 C CA . THR A 1 179 ? 20.808 17.035 -16.239 1.00 77.12 179 THR A CA 1
ATOM 1425 C C . THR A 1 179 ? 19.646 16.069 -16.456 1.00 77.12 179 THR A C 1
ATOM 1427 O O . THR A 1 179 ? 18.668 16.412 -17.116 1.00 77.12 179 THR A O 1
ATOM 1430 N N . LYS A 1 180 ? 19.730 14.860 -15.888 1.00 82.75 180 LYS A N 1
ATOM 1431 C CA . LYS A 1 180 ? 18.721 13.810 -16.023 1.00 82.75 180 LYS A CA 1
ATOM 1432 C C . LYS A 1 180 ? 18.528 13.067 -14.707 1.00 82.75 180 LYS A C 1
ATOM 1434 O O . LYS A 1 180 ? 19.496 12.610 -14.096 1.00 82.75 180 LYS A O 1
ATOM 1439 N N . VAL A 1 181 ? 17.275 12.929 -14.290 1.00 81.69 181 VAL A N 1
ATOM 1440 C CA . VAL A 1 181 ? 16.889 12.309 -13.020 1.00 81.69 181 VAL A CA 1
ATOM 1441 C C . VAL A 1 181 ? 15.708 11.362 -13.208 1.00 81.69 181 VAL A C 1
ATOM 1443 O O . VAL A 1 181 ? 14.844 11.575 -14.053 1.00 81.69 181 VAL A O 1
ATOM 1446 N N . TYR A 1 182 ? 15.675 10.290 -12.429 1.00 82.00 182 TYR A N 1
ATOM 1447 C CA . TYR A 1 182 ? 14.540 9.389 -12.328 1.00 82.00 182 TYR A CA 1
ATOM 1448 C C . TYR A 1 182 ? 13.650 9.841 -11.176 1.00 82.00 182 TYR A C 1
ATOM 1450 O O . TYR A 1 182 ? 14.114 9.957 -10.043 1.00 82.00 182 TYR A O 1
ATOM 1458 N N . VAL A 1 183 ? 12.380 10.092 -11.458 1.00 84.19 183 VAL A N 1
ATOM 1459 C CA . VAL A 1 183 ? 11.401 10.556 -10.481 1.00 84.19 183 VAL A CA 1
ATOM 1460 C C . VAL A 1 183 ? 10.619 9.371 -9.934 1.00 84.19 183 VAL A C 1
ATOM 1462 O O . VAL A 1 183 ? 10.115 8.547 -10.697 1.00 84.19 183 VAL A O 1
ATOM 1465 N N . LYS A 1 184 ? 10.488 9.318 -8.605 1.00 82.00 184 LYS A N 1
ATOM 1466 C CA . LYS A 1 184 ? 9.622 8.383 -7.887 1.00 82.00 184 LYS A CA 1
ATOM 1467 C C . LYS A 1 184 ? 8.601 9.129 -7.039 1.00 82.00 184 LYS A C 1
ATOM 1469 O O . LYS A 1 184 ? 8.988 9.936 -6.195 1.00 82.00 184 LYS A O 1
ATOM 1474 N N . SER A 1 185 ? 7.315 8.857 -7.235 1.00 82.06 185 SER A N 1
ATOM 1475 C CA . SER A 1 185 ? 6.250 9.513 -6.470 1.00 82.06 185 SER A CA 1
ATOM 1476 C C . SER A 1 185 ? 6.245 9.062 -5.007 1.00 82.06 185 SER A C 1
ATOM 1478 O O . SER A 1 185 ? 6.538 7.907 -4.700 1.00 82.06 185 SER A O 1
ATOM 1480 N N . LEU A 1 186 ? 5.858 9.968 -4.107 1.00 71.00 186 LEU A N 1
ATOM 1481 C CA . LEU A 1 186 ? 5.562 9.653 -2.706 1.00 71.00 186 LEU A CA 1
ATOM 1482 C C . LEU A 1 186 ? 4.080 9.300 -2.474 1.00 71.00 186 LEU A C 1
ATOM 1484 O O . LEU A 1 186 ? 3.688 9.005 -1.346 1.00 71.00 186 LEU A O 1
ATOM 1488 N N . SER A 1 187 ? 3.248 9.319 -3.522 1.00 71.62 187 SER A N 1
ATOM 1489 C CA . SER A 1 187 ? 1.816 9.029 -3.421 1.00 71.62 187 SER A CA 1
ATOM 1490 C C . SER A 1 187 ? 1.531 7.559 -3.088 1.00 71.62 187 SER A C 1
ATOM 1492 O O . SER A 1 187 ? 2.172 6.635 -3.603 1.00 71.62 187 SER A O 1
ATOM 1494 N N . GLN A 1 188 ? 0.505 7.330 -2.264 1.00 63.06 188 GLN A N 1
ATOM 1495 C CA . GLN A 1 188 ? -0.010 5.986 -1.985 1.00 63.06 188 GLN A CA 1
ATOM 1496 C C . GLN A 1 188 ? -0.837 5.419 -3.150 1.00 63.06 188 GLN A C 1
ATOM 1498 O O . GLN A 1 188 ? -0.937 4.197 -3.266 1.00 63.06 188 GLN A O 1
ATOM 1503 N N . ASP A 1 189 ? -1.349 6.273 -4.041 1.00 70.25 189 ASP A N 1
ATOM 1504 C CA . ASP A 1 189 ? -2.160 5.891 -5.201 1.00 70.25 189 ASP A CA 1
ATOM 1505 C C . ASP A 1 189 ? -1.298 5.269 -6.327 1.00 70.25 189 ASP A C 1
ATOM 1507 O O . ASP A 1 189 ? -0.456 5.964 -6.910 1.00 70.25 189 ASP A O 1
ATOM 1511 N N . PRO A 1 190 ? -1.504 3.980 -6.673 1.00 59.50 190 PRO A N 1
ATOM 1512 C CA . PRO A 1 190 ? -0.758 3.299 -7.731 1.00 59.50 190 PRO A CA 1
ATOM 1513 C C . PRO A 1 190 ? -0.916 3.920 -9.124 1.00 59.50 190 PRO A C 1
ATOM 1515 O O . PRO A 1 190 ? 0.046 3.916 -9.891 1.00 59.50 190 PRO A O 1
ATOM 1518 N N . ALA A 1 191 ? -2.092 4.460 -9.459 1.00 69.25 191 ALA A N 1
ATOM 1519 C CA . ALA A 1 191 ? -2.340 5.059 -10.769 1.00 69.25 191 ALA A CA 1
ATOM 1520 C C . ALA A 1 191 ? -1.529 6.351 -10.935 1.00 69.25 191 ALA A C 1
ATOM 1522 O O . ALA A 1 191 ? -0.906 6.572 -11.975 1.00 69.25 191 ALA A O 1
ATOM 1523 N N . LEU A 1 192 ? -1.459 7.165 -9.875 1.00 70.56 192 LEU A N 1
ATOM 1524 C CA . LEU A 1 192 ? -0.613 8.359 -9.841 1.00 70.56 192 LEU A CA 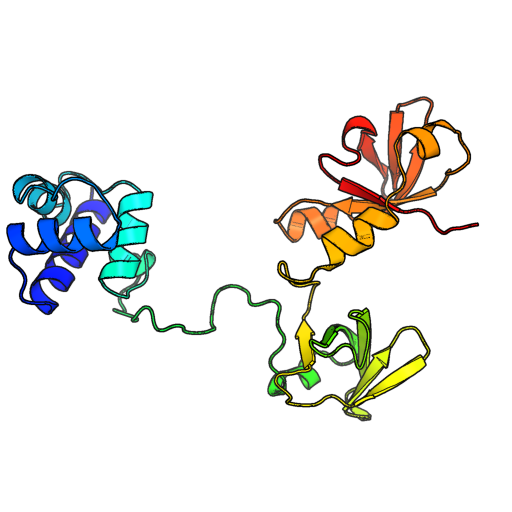1
ATOM 1525 C C . LEU A 1 192 ? 0.875 8.015 -9.902 1.00 70.56 192 LEU A C 1
ATOM 1527 O O . LEU A 1 192 ? 1.607 8.688 -10.627 1.00 70.56 192 LEU A O 1
ATOM 1531 N N . ARG A 1 193 ? 1.325 6.956 -9.211 1.00 75.12 193 ARG A N 1
ATOM 1532 C CA . ARG A 1 193 ? 2.710 6.471 -9.341 1.00 75.12 193 ARG A CA 1
ATOM 1533 C C . ARG A 1 193 ? 3.022 6.104 -10.792 1.00 75.12 193 ARG A C 1
ATOM 1535 O O . ARG A 1 193 ? 3.930 6.680 -11.380 1.00 75.12 193 ARG A O 1
ATOM 1542 N N . GLY A 1 194 ? 2.211 5.243 -11.406 1.00 72.25 194 GLY A N 1
ATOM 1543 C CA . GLY A 1 194 ? 2.406 4.837 -12.801 1.00 72.25 194 GLY A CA 1
ATOM 1544 C C . GLY A 1 194 ? 2.363 6.001 -13.799 1.00 72.25 194 GLY A C 1
ATOM 1545 O O . GLY A 1 194 ? 3.031 5.960 -14.829 1.00 72.25 194 GLY A O 1
ATOM 1546 N N . ALA A 1 195 ? 1.615 7.065 -13.496 1.00 79.81 195 ALA A N 1
ATOM 1547 C CA . ALA A 1 195 ? 1.509 8.231 -14.365 1.00 79.81 195 ALA A CA 1
ATOM 1548 C C . ALA A 1 195 ? 2.740 9.154 -14.325 1.00 79.81 195 ALA A C 1
ATOM 1550 O O . ALA A 1 195 ? 3.037 9.800 -15.336 1.00 79.81 195 ALA A O 1
ATOM 1551 N N . ILE A 1 196 ? 3.430 9.259 -13.185 1.00 82.06 196 ILE A N 1
ATOM 1552 C CA . ILE A 1 196 ? 4.492 10.264 -13.003 1.00 82.06 196 ILE A CA 1
ATOM 1553 C C . ILE A 1 196 ? 5.891 9.676 -12.827 1.00 82.06 196 ILE A C 1
ATOM 1555 O O . ILE A 1 196 ? 6.864 10.408 -12.999 1.00 82.06 196 ILE A O 1
ATOM 1559 N N . GLU A 1 197 ? 6.020 8.389 -12.510 1.00 85.62 197 GLU A N 1
ATOM 1560 C CA . GLU A 1 197 ? 7.321 7.737 -12.371 1.00 85.62 197 GLU A CA 1
ATOM 1561 C C . GLU A 1 197 ? 8.030 7.593 -13.722 1.00 85.62 197 GLU A C 1
ATOM 1563 O O . GLU A 1 197 ? 7.429 7.228 -14.732 1.00 85.62 197 GLU A O 1
ATOM 1568 N N . GLY A 1 198 ? 9.330 7.892 -13.755 1.00 81.56 198 GLY A N 1
ATOM 1569 C CA . GLY A 1 198 ? 10.105 7.807 -14.991 1.00 81.56 198 GLY A CA 1
ATOM 1570 C C . GLY A 1 198 ? 11.299 8.746 -15.050 1.00 81.56 198 GLY A C 1
ATOM 1571 O O . GLY A 1 198 ? 11.634 9.427 -14.085 1.00 81.56 198 GLY A O 1
ATOM 1572 N N . TRP A 1 199 ? 11.957 8.773 -16.208 1.00 84.31 199 TRP A N 1
ATOM 1573 C CA . TRP A 1 199 ? 13.091 9.658 -16.465 1.00 84.31 199 TRP A CA 1
ATOM 1574 C C . TRP A 1 199 ? 12.635 11.045 -16.911 1.00 84.31 199 TRP A C 1
ATOM 1576 O O . TRP A 1 199 ? 11.845 11.173 -17.846 1.00 84.31 199 TRP A O 1
ATOM 1586 N N . TYR A 1 200 ? 13.216 12.064 -16.291 1.00 90.38 200 TYR A N 1
ATOM 1587 C CA . TYR A 1 200 ? 13.012 13.468 -16.605 1.00 90.38 200 TYR A CA 1
ATOM 1588 C C . TYR A 1 200 ? 14.355 14.151 -16.856 1.00 90.38 200 TYR A C 1
ATOM 1590 O O . TYR A 1 200 ? 15.368 13.811 -16.241 1.00 90.38 200 TYR A O 1
ATOM 1598 N N . ASN A 1 201 ? 14.344 15.132 -17.748 1.00 90.31 201 ASN A N 1
ATOM 1599 C CA . ASN A 1 201 ? 15.419 16.099 -17.893 1.00 90.31 201 ASN A CA 1
ATOM 1600 C C . ASN A 1 201 ? 15.162 17.274 -16.950 1.00 90.31 201 ASN A C 1
ATOM 1602 O O . ASN A 1 201 ? 14.011 17.658 -16.738 1.00 90.31 201 ASN A O 1
ATOM 1606 N N . VAL A 1 202 ? 16.232 17.817 -16.384 1.00 88.88 202 VAL A N 1
ATOM 1607 C CA . VAL A 1 202 ? 16.170 18.985 -15.506 1.00 88.88 202 VAL A CA 1
ATOM 1608 C C . VAL A 1 202 ? 16.224 20.247 -16.357 1.00 88.88 202 VAL A C 1
ATOM 1610 O O . VAL A 1 202 ? 17.174 20.440 -17.113 1.00 88.88 202 VAL A O 1
ATOM 1613 N N . ASP A 1 203 ? 15.225 21.105 -16.198 1.00 89.94 203 ASP A N 1
ATOM 1614 C CA . ASP A 1 203 ? 15.181 22.454 -16.743 1.00 89.94 203 ASP A CA 1
ATOM 1615 C C . ASP A 1 203 ? 15.273 23.455 -15.583 1.00 89.94 203 ASP A C 1
ATOM 1617 O O . ASP A 1 203 ? 14.302 23.714 -14.865 1.00 89.94 203 ASP A O 1
ATOM 1621 N N . LEU A 1 204 ? 16.481 23.980 -15.371 1.00 86.88 204 LEU A N 1
ATOM 1622 C CA . LEU A 1 204 ? 16.753 24.955 -14.315 1.00 86.88 204 LEU A CA 1
ATOM 1623 C C . LEU A 1 204 ? 16.238 26.356 -14.663 1.00 86.88 204 LEU A C 1
ATOM 1625 O O . LEU A 1 204 ? 15.981 27.131 -13.746 1.00 86.88 204 LEU A O 1
ATOM 1629 N N . GLU A 1 205 ? 16.069 26.683 -15.948 1.00 87.12 205 GLU A N 1
ATOM 1630 C CA . GLU A 1 205 ? 15.565 27.997 -16.368 1.00 87.12 205 GLU A CA 1
ATOM 1631 C C . GLU A 1 205 ? 14.095 28.159 -15.974 1.00 87.12 205 GLU A C 1
ATOM 1633 O O . GLU A 1 205 ? 13.685 29.220 -15.504 1.00 87.12 205 GLU A O 1
ATOM 1638 N N . HIS A 1 206 ? 13.323 27.075 -16.086 1.00 86.44 206 HIS A N 1
ATOM 1639 C CA . HIS A 1 206 ? 11.894 27.049 -15.767 1.00 86.44 206 HIS A CA 1
ATOM 1640 C C . HIS A 1 206 ? 11.565 26.338 -14.442 1.00 86.44 206 HIS A C 1
ATOM 1642 O O . HIS A 1 206 ? 10.393 26.101 -14.146 1.00 86.44 206 HIS A O 1
ATOM 1648 N N . ASN A 1 207 ? 12.580 26.001 -13.637 1.00 88.56 207 ASN A N 1
ATOM 1649 C CA . ASN A 1 207 ? 12.454 25.314 -12.345 1.00 88.56 207 ASN A CA 1
ATOM 1650 C C . ASN A 1 207 ? 11.601 24.025 -12.408 1.00 88.56 207 ASN A C 1
ATOM 1652 O O . ASN A 1 207 ? 10.747 23.773 -11.551 1.00 88.56 207 ASN A O 1
ATOM 1656 N N . MET A 1 208 ? 11.798 23.203 -13.443 1.00 92.38 208 MET A N 1
ATOM 1657 C CA . MET A 1 208 ? 10.961 22.028 -13.694 1.00 92.38 208 MET A CA 1
ATOM 1658 C C . MET A 1 208 ? 11.723 20.809 -14.212 1.00 92.38 208 MET A C 1
ATOM 1660 O O . MET A 1 208 ? 12.851 20.874 -14.688 1.00 92.38 208 MET A O 1
ATOM 1664 N N . LEU A 1 209 ? 11.069 19.660 -14.107 1.00 90.38 209 LEU A N 1
ATOM 1665 C CA . LEU A 1 209 ? 11.479 18.388 -14.675 1.00 90.38 209 LEU A CA 1
ATOM 1666 C C . LEU A 1 209 ? 10.571 18.067 -15.856 1.00 90.38 209 LEU A C 1
ATOM 1668 O O . LEU A 1 209 ? 9.354 18.129 -15.704 1.00 90.38 209 LEU A O 1
ATOM 1672 N N . ILE A 1 210 ? 11.135 17.660 -16.995 1.00 92.88 210 ILE A N 1
ATOM 1673 C CA . ILE A 1 210 ? 10.372 17.361 -18.218 1.00 92.88 210 ILE A CA 1
ATOM 1674 C C . ILE A 1 210 ? 10.696 15.949 -18.717 1.00 92.88 210 ILE A C 1
ATOM 1676 O O . ILE A 1 210 ? 11.861 15.628 -18.955 1.00 92.88 210 ILE A O 1
ATOM 1680 N N . ASN A 1 211 ? 9.688 15.088 -18.879 1.00 90.88 211 ASN A N 1
ATOM 1681 C CA . ASN A 1 211 ? 9.887 13.741 -19.431 1.00 90.88 211 ASN A CA 1
ATOM 1682 C C . ASN A 1 211 ? 9.714 13.693 -20.960 1.00 90.88 211 ASN A C 1
ATOM 1684 O O . ASN A 1 211 ? 9.291 14.658 -21.595 1.00 90.88 211 ASN A O 1
ATOM 1688 N N . SER A 1 212 ? 10.002 12.537 -21.565 1.00 83.81 212 SER A N 1
ATOM 1689 C CA . SER A 1 212 ? 9.892 12.325 -23.019 1.00 83.81 212 SER A CA 1
ATOM 1690 C C . SER A 1 212 ? 8.468 12.445 -23.578 1.00 83.81 212 SER A C 1
ATOM 1692 O O . SER A 1 212 ? 8.305 12.593 -24.784 1.00 83.81 212 SER A O 1
ATOM 1694 N N . MET A 1 213 ? 7.443 12.385 -22.723 1.00 84.06 213 MET A N 1
ATOM 1695 C CA . MET A 1 213 ? 6.037 12.573 -23.094 1.00 84.06 213 MET A CA 1
ATOM 1696 C C . MET A 1 213 ? 5.581 14.036 -22.954 1.00 84.06 213 MET A C 1
ATOM 1698 O O . MET A 1 213 ? 4.400 14.319 -23.139 1.00 84.06 213 MET A O 1
ATOM 1702 N N . GLY A 1 214 ? 6.480 14.956 -22.587 1.00 86.06 214 GLY A N 1
ATOM 1703 C CA . GLY A 1 214 ? 6.163 16.368 -22.360 1.00 86.06 214 GLY A CA 1
ATOM 1704 C C . GLY A 1 214 ? 5.466 16.653 -21.027 1.00 86.06 214 GLY A C 1
ATOM 1705 O O . GLY A 1 214 ? 4.978 17.761 -20.823 1.00 86.06 214 GLY A O 1
ATOM 1706 N N . ARG A 1 215 ? 5.403 15.683 -20.103 1.00 88.25 215 ARG A N 1
ATOM 1707 C CA . ARG A 1 215 ? 4.892 15.938 -18.749 1.00 88.25 215 ARG A CA 1
ATOM 1708 C C . ARG A 1 215 ? 5.920 16.723 -17.957 1.00 88.25 215 ARG A C 1
ATOM 1710 O O . ARG A 1 215 ? 7.106 16.383 -17.979 1.00 88.25 215 ARG A O 1
ATOM 1717 N N . THR A 1 216 ? 5.432 17.713 -17.220 1.00 91.94 216 THR A N 1
ATOM 1718 C CA . THR A 1 216 ? 6.253 18.597 -16.401 1.00 91.94 216 THR A CA 1
ATOM 1719 C C . THR A 1 216 ? 5.953 18.414 -14.915 1.00 91.94 216 THR A C 1
ATOM 1721 O O . THR A 1 216 ? 4.808 18.198 -14.517 1.00 91.94 216 THR A O 1
ATOM 1724 N N . LEU A 1 217 ? 6.991 18.483 -14.084 1.00 90.06 217 LEU A N 1
ATOM 1725 C CA . LEU A 1 217 ? 6.885 18.514 -12.625 1.00 90.06 217 LEU A CA 1
ATOM 1726 C C . LEU A 1 217 ? 7.683 19.704 -12.097 1.00 90.06 217 LEU A C 1
ATOM 1728 O O . LEU A 1 217 ? 8.825 19.892 -12.501 1.00 90.06 217 LEU A O 1
ATOM 1732 N N . SER A 1 218 ? 7.113 20.490 -11.180 1.00 90.69 218 SER A N 1
ATOM 1733 C CA . SER A 1 218 ? 7.871 21.562 -10.515 1.00 90.69 218 SER A CA 1
ATOM 1734 C C . SER A 1 218 ? 8.964 20.965 -9.629 1.00 90.69 218 SER A C 1
ATOM 1736 O O . SER A 1 218 ? 8.702 19.999 -8.900 1.00 90.69 218 SER A O 1
ATOM 1738 N N . LEU A 1 219 ? 10.163 21.555 -9.647 1.00 87.38 219 LEU A N 1
ATOM 1739 C CA . LEU A 1 219 ? 11.249 21.207 -8.726 1.00 87.38 219 LEU A CA 1
ATOM 1740 C C . LEU A 1 219 ? 10.888 21.469 -7.256 1.00 87.38 219 LEU A C 1
ATOM 1742 O O . LEU A 1 219 ? 11.417 20.791 -6.380 1.00 87.38 219 LEU A O 1
ATOM 1746 N N . ASP A 1 220 ? 9.917 22.341 -6.972 1.00 86.06 220 ASP A N 1
ATOM 1747 C CA . ASP A 1 220 ? 9.419 22.586 -5.608 1.00 86.06 220 ASP A CA 1
ATOM 1748 C C . ASP A 1 220 ? 8.753 21.342 -4.997 1.00 86.06 220 ASP A C 1
ATOM 1750 O O . ASP A 1 220 ? 8.634 21.205 -3.780 1.00 86.06 220 ASP A O 1
ATOM 1754 N N . GLY A 1 221 ? 8.317 20.407 -5.848 1.00 81.00 221 GLY A N 1
ATOM 1755 C CA . GLY A 1 221 ? 7.762 19.126 -5.426 1.00 81.00 221 GLY A CA 1
ATOM 1756 C C . GLY A 1 221 ? 8.809 18.122 -4.936 1.00 81.00 221 GLY A C 1
ATOM 1757 O O . GLY A 1 221 ? 8.424 17.083 -4.387 1.00 81.00 221 GLY A O 1
ATOM 1758 N N . LEU A 1 222 ? 10.103 18.404 -5.110 1.00 81.25 222 LEU A N 1
ATOM 1759 C CA . LEU A 1 222 ? 11.194 17.519 -4.721 1.00 81.25 222 LEU A CA 1
ATOM 1760 C C . LEU A 1 222 ? 11.231 17.320 -3.199 1.00 81.25 222 LEU A C 1
ATOM 1762 O O . LEU A 1 222 ? 11.224 18.270 -2.427 1.00 81.25 222 LEU A O 1
ATOM 1766 N N .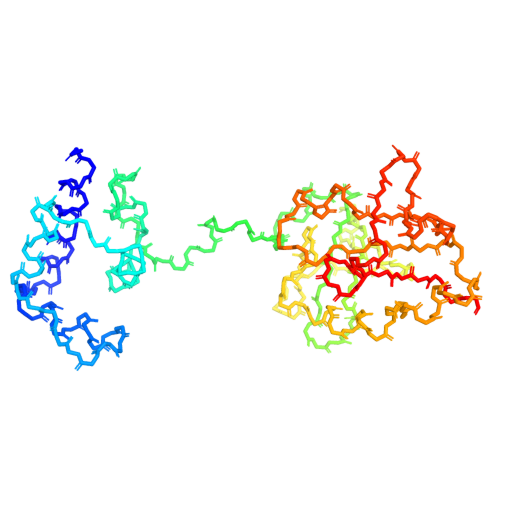 SER A 1 223 ? 11.321 16.067 -2.757 1.00 71.62 223 SER A N 1
ATOM 1767 C CA . SER A 1 223 ? 11.249 15.640 -1.347 1.00 71.62 223 SER A CA 1
ATOM 1768 C C . SER A 1 223 ? 9.907 15.904 -0.646 1.00 71.62 223 SER A C 1
ATOM 1770 O O . SER A 1 223 ? 9.772 15.588 0.534 1.00 71.62 223 SER A O 1
ATOM 1772 N N . VAL A 1 224 ? 8.908 16.445 -1.355 1.00 75.62 224 VAL A N 1
ATOM 1773 C CA . VAL A 1 224 ? 7.563 16.724 -0.819 1.00 75.62 224 VAL A CA 1
ATOM 1774 C C . VAL A 1 224 ? 6.525 15.807 -1.458 1.00 75.62 224 VAL A C 1
ATOM 1776 O O . VAL A 1 224 ? 5.770 15.128 -0.770 1.00 75.62 224 VAL A O 1
ATOM 1779 N N . THR A 1 225 ? 6.506 15.760 -2.788 1.00 76.06 225 THR A N 1
ATOM 1780 C CA . THR A 1 225 ? 5.542 14.980 -3.585 1.00 76.06 225 THR A CA 1
ATOM 1781 C C . THR A 1 225 ? 6.208 13.839 -4.349 1.00 76.06 225 THR A C 1
ATOM 1783 O O . THR A 1 225 ? 5.567 12.833 -4.661 1.00 76.06 225 THR A O 1
ATOM 1786 N N . TYR A 1 226 ? 7.510 13.958 -4.607 1.00 79.31 226 TYR A N 1
ATOM 1787 C CA . TYR A 1 226 ? 8.318 12.939 -5.258 1.00 79.31 226 TYR A CA 1
ATOM 1788 C C . TYR A 1 226 ? 9.782 13.040 -4.821 1.00 79.31 226 TYR A C 1
ATOM 1790 O O . TYR A 1 226 ? 10.247 14.088 -4.380 1.00 79.31 226 TYR A O 1
ATOM 1798 N N . ASN A 1 227 ? 10.531 11.955 -4.990 1.00 82.56 227 ASN A N 1
ATOM 1799 C CA . ASN A 1 227 ? 11.986 11.940 -4.879 1.00 82.56 227 ASN A CA 1
ATOM 1800 C C . ASN A 1 227 ? 12.611 11.806 -6.266 1.00 82.56 227 ASN A C 1
ATOM 1802 O O . ASN A 1 227 ? 12.072 11.102 -7.120 1.00 82.56 227 ASN A O 1
ATOM 1806 N N . ALA A 1 228 ? 13.760 12.443 -6.474 1.00 82.62 228 ALA A N 1
ATOM 1807 C CA . ALA A 1 228 ? 14.545 12.307 -7.694 1.00 82.62 228 ALA A CA 1
ATOM 1808 C C . ALA A 1 228 ? 15.830 11.517 -7.418 1.00 82.62 228 ALA A C 1
ATOM 1810 O O . ALA A 1 228 ? 16.440 11.652 -6.359 1.00 82.62 228 ALA A O 1
ATOM 1811 N N . PHE A 1 229 ? 16.255 10.707 -8.380 1.00 78.75 229 PHE A N 1
ATOM 1812 C CA . PHE A 1 229 ? 17.454 9.877 -8.30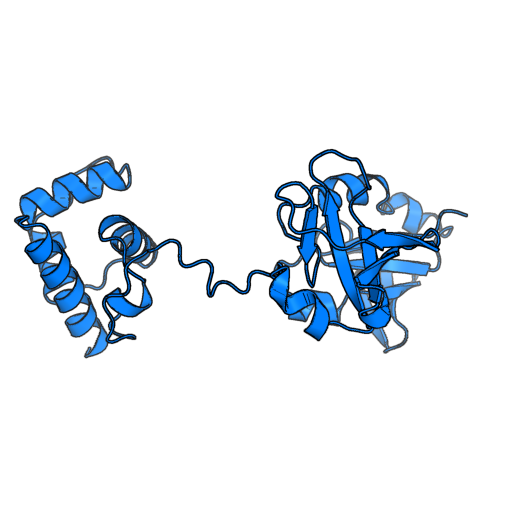6 1.00 78.75 229 PHE A CA 1
ATOM 1813 C C . PHE A 1 229 ? 18.295 10.101 -9.557 1.00 78.75 229 PHE A C 1
ATOM 1815 O O . PHE A 1 229 ? 17.763 10.143 -10.661 1.00 78.75 229 PHE A O 1
ATOM 1822 N N . SER A 1 230 ? 19.610 10.217 -9.424 1.00 70.31 230 SER A N 1
ATOM 1823 C CA . SER A 1 230 ? 20.519 10.260 -10.570 1.00 70.31 230 SER A CA 1
ATOM 1824 C C . SER A 1 230 ? 21.401 9.026 -10.562 1.00 70.31 230 SER A C 1
ATOM 1826 O O . SER A 1 230 ? 21.779 8.547 -9.493 1.00 70.31 230 SER A O 1
ATOM 1828 N N . VAL A 1 231 ? 21.808 8.555 -11.738 1.00 59.22 231 VAL A N 1
ATOM 1829 C CA . VAL A 1 231 ? 22.920 7.604 -11.817 1.00 59.22 231 VAL A CA 1
ATOM 1830 C C . VAL A 1 231 ? 24.152 8.310 -11.245 1.00 59.22 231 VAL A C 1
ATOM 1832 O O . VAL A 1 231 ? 24.440 9.440 -11.644 1.00 59.22 231 VAL A O 1
ATOM 1835 N N . GLN A 1 232 ? 24.833 7.705 -10.269 1.00 50.09 232 GLN A N 1
ATOM 1836 C CA . GLN A 1 232 ? 26.158 8.184 -9.875 1.00 50.09 232 GLN A CA 1
ATOM 1837 C C . GLN A 1 232 ? 27.052 8.079 -11.117 1.00 50.09 232 GLN A C 1
ATOM 1839 O O . GLN A 1 232 ? 27.238 6.981 -11.639 1.00 50.09 232 GLN A O 1
ATOM 1844 N N . GLN A 1 233 ? 27.506 9.226 -11.625 1.00 39.62 233 GLN A N 1
ATOM 1845 C CA . GLN A 1 233 ? 28.737 9.282 -12.411 1.00 39.62 233 GLN A CA 1
ATOM 1846 C C . GLN A 1 233 ? 29.913 9.169 -11.452 1.00 39.62 233 GLN A C 1
ATOM 1848 O O . GLN A 1 233 ? 29.814 9.801 -10.370 1.00 39.62 233 GLN A O 1
#

Radius of gyration: 25.18 Å; chains: 1; bounding box: 62×51×52 Å

pLDDT: mean 79.82, std 14.62, range [34.0, 97.06]

Secondary structure (DSSP, 8-state):
-HHHHHHHHHHHHHHHHTT--HHHHHHHHHHHTT-SSPPPHHHHHHHHTTSSPPPHHHHHHHHHHTTB-HHHHTTS-SS--B------SS---BPPGGGGGGGTTSEEEEEETTSSS-SEEEEEETTTTEEEETTS-EEE---BTTEEEESS--TTSTHHHHHHTTPPPHHHHHTT--SEEEEEE--S-HHHHHHH-EEEEEETTTTEEEETT--EEEGGGBTTTEEEE----